Protein AF-A0A359LUY1-F1 (afdb_monomer)

pLDDT: mean 81.99, std 16.27, range [34.56, 96.5]

Mean predicted aligned error: 9.06 Å

Sequence (242 aa):
MPKTHIVQQGEHLSAIAAQEGFGDFHVLWDHPENAAVKALRDPHVLFPGDQIFIPDREDKQERRATDQTHVFQADVPPLFLRCKLIDVDGNKMSETACDIALESGKPAEAADPTDTEGIVEKRMGRVVKQGELIAHPEKPEPHDVKYDLRIGSLNPETKISGQQARLNNLGYFAGYSVKDLDQLLWAAEEFECDHIAKPAKRPAIVAAPPDGEEDPATNDTAGKTGVQEDKIVKKLLAVHGM

Foldseek 3Di:
DKDKDFDDALDAQLLVCVVLPHLDSCVQLVDPVNVVVNVPDDRQAAAGRDITIDDDDDDDDDDDDPPDDDDDDDDHDWDKDKDWDADPVRHGQAQWWKFKFQAPPDGTHTFGGAHPRNMTMDTDDSNGAWMKMWTQGDPPDRDIQIATDGGSLQHDQLALLNLQLVLVVVVQHQDLDSVSNVSVQNSVQVVCVVPPNNDPDGDDGNDDDPPPDDPPHSDDSPDDRRHDDPVNVVVCCVVVPD

Radius of gyration: 21.31 Å; Cα contacts (8 Å, |Δi|>4): 389; chains: 1; bounding box: 51×42×77 Å

Solvent-accessible surface area (backbone atoms only — not comparable to full-atom values): 14304 Å² total; per-residue (Å²): 118,62,46,74,45,67,38,48,85,45,38,24,42,53,30,55,24,48,76,76,69,37,61,51,37,58,70,44,53,71,29,78,86,20,46,69,53,53,76,76,43,51,68,64,29,41,48,64,68,42,68,43,53,41,74,62,85,80,84,86,84,79,92,74,70,84,99,61,92,80,88,87,80,84,86,57,77,85,45,69,49,76,48,75,39,61,48,98,85,71,44,57,42,41,70,26,43,30,30,44,15,64,42,88,89,52,76,60,39,82,46,65,46,14,37,90,73,4,40,32,70,45,82,47,66,60,80,51,45,40,30,40,38,36,38,48,45,63,82,93,49,82,56,75,46,64,38,73,41,64,40,32,26,52,38,39,72,86,35,56,34,16,44,29,52,52,35,38,74,73,69,31,64,13,58,93,47,75,81,36,56,66,36,33,50,51,24,49,46,50,51,34,44,77,74,75,47,75,69,93,60,85,74,86,70,69,75,78,68,61,97,88,57,84,74,71,53,55,51,70,95,80,62,74,69,59,78,60,57,76,65,55,54,53,48,51,42,70,73,69,68,119

Structure (mmCIF, N/CA/C/O backbone):
data_AF-A0A359LUY1-F1
#
_entry.id   AF-A0A359LUY1-F1
#
loop_
_atom_site.group_PDB
_atom_site.id
_atom_site.type_symbol
_atom_site.label_atom_id
_atom_site.label_alt_id
_atom_site.label_comp_id
_atom_site.label_asym_id
_atom_site.label_entity_id
_atom_site.label_seq_id
_atom_site.pdbx_PDB_ins_code
_atom_site.Cartn_x
_atom_site.Cartn_y
_atom_site.Cartn_z
_atom_site.occupancy
_atom_site.B_iso_or_equiv
_atom_site.auth_seq_id
_atom_site.auth_comp_id
_atom_site.auth_asym_id
_atom_site.auth_atom_id
_atom_site.pdbx_PDB_model_num
ATOM 1 N N . MET A 1 1 ? -23.723 -0.205 15.791 1.00 81.25 1 MET A N 1
ATOM 2 C CA . MET A 1 1 ? -24.358 -1.401 15.205 1.00 81.25 1 MET A CA 1
ATOM 3 C C . MET A 1 1 ? -23.386 -1.977 14.197 1.00 81.25 1 MET A C 1
ATOM 5 O O . MET A 1 1 ? -22.748 -1.165 13.517 1.00 81.25 1 MET A O 1
ATOM 9 N N . PRO A 1 2 ? -23.275 -3.314 14.081 1.00 91.44 2 PRO A N 1
ATOM 10 C CA . PRO A 1 2 ? -22.412 -3.915 13.084 1.00 91.44 2 PRO A CA 1
ATOM 11 C C . PRO A 1 2 ? -22.886 -3.498 11.694 1.00 91.44 2 PRO A C 1
ATOM 13 O O . PRO A 1 2 ? -24.090 -3.338 11.456 1.00 91.44 2 PRO A O 1
ATOM 16 N N . LYS A 1 3 ? -21.943 -3.292 10.783 1.00 95.00 3 LYS A N 1
ATOM 17 C CA . LYS A 1 3 ? -22.242 -2.889 9.409 1.00 95.00 3 LYS A CA 1
ATOM 18 C C . LYS A 1 3 ? -21.254 -3.514 8.439 1.00 95.00 3 LYS A C 1
ATOM 20 O O . LYS A 1 3 ? -20.130 -3.834 8.806 1.00 95.00 3 LYS A O 1
ATOM 25 N N . THR A 1 4 ? -21.659 -3.613 7.184 1.00 95.56 4 THR A N 1
ATOM 26 C CA . THR A 1 4 ? -20.770 -4.006 6.092 1.00 95.56 4 THR A CA 1
ATOM 27 C C . THR A 1 4 ? -20.315 -2.754 5.358 1.00 95.56 4 THR A C 1
ATOM 29 O O . THR A 1 4 ? -21.143 -1.987 4.864 1.00 95.56 4 THR A O 1
ATOM 32 N N . HIS A 1 5 ? -19.006 -2.534 5.302 1.00 95.50 5 HIS A N 1
ATOM 33 C CA . HIS A 1 5 ? -18.387 -1.487 4.498 1.00 95.50 5 HIS A CA 1
ATOM 34 C C . HIS A 1 5 ? -18.026 -2.030 3.126 1.00 95.50 5 HIS A C 1
ATOM 36 O O . HIS A 1 5 ? -17.407 -3.086 3.013 1.00 95.50 5 HIS A O 1
ATOM 42 N N . ILE A 1 6 ? -18.417 -1.295 2.090 1.00 95.44 6 ILE A N 1
ATOM 43 C CA . ILE A 1 6 ? -18.052 -1.603 0.711 1.00 95.44 6 ILE A CA 1
ATOM 44 C C . ILE A 1 6 ? -16.796 -0.807 0.387 1.00 95.44 6 ILE A C 1
ATOM 46 O O . ILE A 1 6 ? -16.851 0.424 0.336 1.00 95.44 6 ILE A O 1
ATOM 50 N N . VAL A 1 7 ? -15.688 -1.510 0.164 1.00 93.19 7 VAL A N 1
ATOM 51 C CA . VAL A 1 7 ? -14.390 -0.910 -0.152 1.00 93.19 7 VAL A CA 1
ATOM 52 C C . VAL A 1 7 ? -14.523 0.000 -1.368 1.00 93.19 7 VAL A C 1
ATOM 54 O O . VAL A 1 7 ? -15.100 -0.381 -2.390 1.00 93.19 7 VAL A O 1
ATOM 57 N N . GLN A 1 8 ? -13.981 1.206 -1.248 1.00 91.06 8 GLN A N 1
ATOM 58 C CA . GLN A 1 8 ? -13.860 2.178 -2.330 1.00 91.06 8 GLN A CA 1
ATOM 59 C C . GLN A 1 8 ? -12.413 2.242 -2.839 1.00 91.06 8 GLN A C 1
ATOM 61 O O . GLN A 1 8 ? -11.473 1.841 -2.152 1.00 91.06 8 GLN A O 1
ATOM 66 N N . GLN A 1 9 ? -12.214 2.785 -4.045 1.00 88.62 9 GLN A N 1
ATOM 67 C CA . GLN A 1 9 ? -10.869 2.976 -4.601 1.00 88.62 9 GLN A CA 1
ATOM 68 C C . GLN A 1 9 ? -9.999 3.832 -3.667 1.00 88.62 9 GLN A C 1
ATOM 70 O O . GLN A 1 9 ? -10.426 4.883 -3.178 1.00 88.62 9 GLN A O 1
ATOM 75 N N . GLY A 1 10 ? -8.756 3.398 -3.446 1.00 87.62 10 GLY A N 1
ATOM 76 C CA . GLY A 1 10 ? -7.814 4.096 -2.567 1.00 87.62 10 GLY A CA 1
ATOM 77 C C . GLY A 1 10 ? -7.979 3.770 -1.080 1.00 87.62 10 GLY A C 1
ATOM 78 O O . GLY A 1 10 ? -7.380 4.448 -0.240 1.00 87.62 10 GLY A O 1
ATOM 79 N N . GLU A 1 11 ? -8.807 2.786 -0.727 1.00 90.94 11 GLU A N 1
ATOM 80 C CA . GLU A 1 11 ? -8.960 2.316 0.646 1.00 90.94 11 GLU A CA 1
ATOM 81 C C . GLU A 1 11 ? -8.126 1.067 0.925 1.00 90.94 11 GLU A C 1
ATOM 83 O O . GLU A 1 11 ? -7.943 0.185 0.093 1.00 90.94 11 GLU A O 1
ATOM 88 N N . HIS A 1 12 ? -7.641 0.994 2.156 1.00 92.00 12 HIS A N 1
ATOM 89 C CA . HIS A 1 12 ? -6.932 -0.151 2.700 1.00 92.00 12 HIS A CA 1
ATOM 90 C C . HIS A 1 12 ? -7.427 -0.396 4.127 1.00 92.00 12 HIS A C 1
ATOM 92 O O . HIS A 1 12 ? -7.972 0.511 4.768 1.00 92.00 12 HIS A O 1
ATOM 98 N N . LEU A 1 13 ? -7.242 -1.606 4.654 1.00 93.69 13 LEU A N 1
ATOM 99 C CA . LEU A 1 13 ? -7.914 -2.017 5.887 1.00 93.69 13 LEU A CA 1
ATOM 100 C C . LEU A 1 13 ? -7.507 -1.183 7.107 1.00 93.69 13 LEU A C 1
ATOM 102 O O . LEU A 1 13 ? -8.350 -0.870 7.943 1.00 93.69 13 LEU A O 1
ATOM 106 N N . SER A 1 14 ? -6.243 -0.754 7.183 1.00 93.81 14 SER A N 1
ATOM 107 C CA . SER A 1 14 ? -5.760 0.134 8.250 1.00 93.81 14 SER A CA 1
ATOM 108 C C . SER A 1 14 ? -6.454 1.502 8.260 1.00 93.81 14 SER A C 1
ATOM 110 O O . SER A 1 14 ? -6.714 2.040 9.341 1.00 93.81 14 SER A O 1
ATOM 112 N N . ALA A 1 15 ? -6.798 2.052 7.089 1.00 92.81 15 ALA A N 1
ATOM 113 C CA . ALA A 1 15 ? -7.575 3.286 6.984 1.00 92.81 15 ALA A CA 1
ATOM 114 C C . ALA A 1 15 ? -9.031 3.075 7.404 1.00 92.81 15 ALA A C 1
ATOM 116 O O . ALA A 1 15 ? -9.551 3.871 8.186 1.00 92.81 15 ALA A O 1
ATOM 117 N N . ILE A 1 16 ? -9.662 1.995 6.928 1.00 94.00 16 ILE A N 1
ATOM 118 C CA . ILE A 1 16 ? -11.050 1.644 7.272 1.00 94.00 16 ILE A CA 1
ATOM 119 C C . ILE A 1 16 ? -11.166 1.449 8.787 1.00 94.00 16 ILE A C 1
ATOM 121 O O . ILE A 1 16 ? -11.982 2.096 9.437 1.00 94.00 16 ILE A O 1
ATOM 125 N N . ALA A 1 17 ? -10.275 0.652 9.381 1.00 93.38 17 ALA A N 1
ATOM 126 C CA . ALA A 1 17 ? -10.217 0.446 10.823 1.00 93.38 17 ALA A CA 1
ATOM 127 C C . ALA A 1 17 ? -10.098 1.774 11.585 1.00 93.38 17 ALA A C 1
ATOM 129 O O . ALA A 1 17 ? -10.858 2.015 12.519 1.00 93.38 17 ALA A O 1
ATOM 130 N N . ALA A 1 18 ? -9.203 2.670 11.157 1.00 91.94 18 ALA A N 1
ATOM 131 C CA . ALA A 1 18 ? -9.026 3.968 11.800 1.00 91.94 18 ALA A CA 1
ATOM 132 C C . ALA A 1 18 ? -10.277 4.862 11.713 1.00 91.94 18 ALA A C 1
ATOM 134 O O . ALA A 1 18 ? -10.624 5.508 12.701 1.00 91.94 18 ALA A O 1
ATOM 135 N N . GLN A 1 19 ? -10.959 4.889 10.564 1.00 91.88 19 GLN A N 1
ATOM 136 C CA . GLN A 1 19 ? -12.189 5.669 10.363 1.00 91.88 19 GLN A CA 1
ATOM 137 C C . GLN A 1 19 ? -13.350 5.148 11.215 1.00 91.88 19 GLN A C 1
ATOM 139 O O . GLN A 1 19 ? -14.123 5.933 11.760 1.00 91.88 19 GLN A O 1
ATOM 144 N N . GLU A 1 20 ? -13.418 3.833 11.398 1.00 91.81 20 GLU A N 1
ATOM 145 C CA . GLU A 1 20 ? -14.399 3.170 12.260 1.00 91.81 20 GLU A CA 1
ATOM 146 C C . GLU A 1 20 ? -13.998 3.204 13.747 1.00 91.81 20 GLU A C 1
ATOM 148 O O . GLU A 1 20 ? -14.756 2.804 14.632 1.00 91.81 20 GLU A O 1
ATOM 153 N N . GLY A 1 21 ? -12.815 3.746 14.050 1.00 89.56 21 GLY A N 1
ATOM 154 C CA . GLY A 1 21 ? -12.305 3.953 15.401 1.00 89.56 21 GLY A CA 1
ATOM 155 C C . GLY A 1 21 ? -11.703 2.709 16.055 1.00 89.56 21 GLY A C 1
ATOM 156 O O . GLY A 1 21 ? -11.616 2.644 17.282 1.00 89.56 21 GLY A O 1
ATOM 157 N N . PHE A 1 22 ? -11.263 1.746 15.248 1.00 90.62 22 PHE A N 1
ATOM 158 C CA . PHE A 1 22 ? -10.430 0.627 15.665 1.00 90.62 22 PHE A CA 1
ATOM 159 C C . PHE A 1 22 ? -8.947 1.016 15.622 1.00 90.62 22 PHE A C 1
ATOM 161 O O . PHE A 1 22 ? -8.397 1.443 14.603 1.00 90.62 22 PHE A O 1
ATOM 168 N N . GLY A 1 23 ? -8.282 0.846 16.766 1.00 88.00 23 GLY A N 1
ATOM 169 C CA . GLY A 1 23 ? -6.845 1.071 16.918 1.00 88.00 23 GLY A CA 1
ATOM 170 C C . GLY A 1 23 ? -5.988 -0.011 16.263 1.00 88.00 23 GLY A C 1
ATOM 171 O O . GLY A 1 23 ? -4.823 0.241 15.987 1.00 88.00 23 GLY A O 1
ATOM 172 N N . ASP A 1 24 ? -6.543 -1.167 15.922 1.00 91.06 24 ASP A N 1
ATOM 173 C CA . ASP A 1 24 ? -5.840 -2.255 15.243 1.00 91.06 24 ASP A CA 1
ATOM 174 C C . ASP A 1 24 ? -6.732 -2.824 14.138 1.00 91.06 24 ASP A C 1
ATOM 176 O O . ASP A 1 24 ? -7.905 -3.124 14.369 1.00 91.06 24 ASP A O 1
ATOM 180 N N . PHE A 1 25 ? -6.182 -2.945 12.931 1.00 92.81 25 PHE A N 1
ATOM 181 C CA . PHE A 1 25 ? -6.912 -3.489 11.793 1.00 92.81 25 PHE A CA 1
ATOM 182 C C . PHE A 1 25 ? -7.128 -5.001 11.918 1.00 92.81 25 PHE A C 1
ATOM 184 O O . PHE A 1 25 ? -8.066 -5.511 11.307 1.00 92.81 25 PHE A O 1
ATOM 191 N N . HIS A 1 26 ? -6.318 -5.712 12.716 1.00 92.56 26 HIS A N 1
ATOM 192 C CA . HIS A 1 26 ? -6.476 -7.153 12.941 1.00 92.56 26 HIS A CA 1
ATOM 193 C C . HIS A 1 26 ? -7.846 -7.491 13.526 1.00 92.56 26 HIS A C 1
ATOM 195 O O . HIS A 1 26 ? -8.412 -8.523 13.187 1.00 92.56 26 HIS A O 1
ATOM 201 N N . VAL A 1 27 ? -8.444 -6.582 14.307 1.00 92.56 27 VAL A N 1
ATOM 202 C CA . VAL A 1 27 ? -9.814 -6.744 14.823 1.00 92.56 27 VAL A CA 1
ATOM 203 C C . VAL A 1 27 ? -10.825 -6.931 13.689 1.00 92.56 27 VAL A C 1
ATOM 205 O O . VAL A 1 27 ? -11.750 -7.729 13.815 1.00 92.56 27 VAL A O 1
ATOM 208 N N . LEU A 1 28 ? -10.636 -6.223 12.571 1.00 94.31 28 LEU A N 1
ATOM 209 C CA . LEU A 1 28 ? -11.454 -6.399 11.375 1.00 94.31 28 LEU A CA 1
ATOM 210 C C . LEU A 1 28 ? -10.963 -7.593 10.551 1.00 94.31 28 LEU A C 1
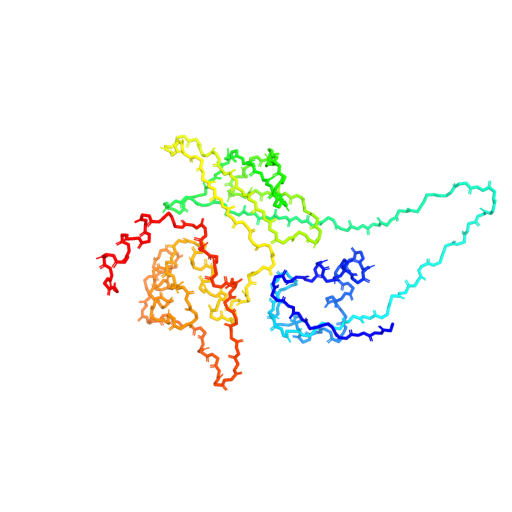ATOM 212 O O . LEU A 1 28 ? -11.766 -8.424 10.140 1.00 94.31 28 LEU A O 1
ATOM 216 N N . TRP A 1 29 ? -9.654 -7.700 10.317 1.00 95.06 29 TRP A N 1
ATOM 217 C CA . TRP A 1 29 ? -9.077 -8.711 9.427 1.00 95.06 29 TRP A CA 1
ATOM 218 C C . TRP A 1 29 ? -9.303 -10.146 9.899 1.00 95.06 29 TRP A C 1
ATOM 220 O O . TRP A 1 29 ? -9.628 -11.025 9.104 1.00 95.06 29 TRP A O 1
ATOM 230 N N . ASP A 1 30 ? -9.146 -10.379 11.198 1.00 95.00 30 ASP A N 1
ATOM 231 C CA . ASP A 1 30 ? -9.249 -11.697 11.817 1.00 95.00 30 ASP A CA 1
ATOM 232 C C . ASP A 1 30 ? -10.687 -12.042 12.221 1.00 95.00 30 ASP A C 1
ATOM 234 O O . ASP A 1 30 ? -10.940 -13.133 12.738 1.00 95.00 30 ASP A O 1
ATOM 238 N N . HIS A 1 31 ? -11.644 -11.144 11.961 1.00 94.50 31 HIS A N 1
ATOM 239 C CA . HIS A 1 31 ? -13.049 -11.398 12.232 1.00 94.50 31 HIS A CA 1
ATOM 240 C C . HIS A 1 31 ? -13.564 -12.558 11.358 1.00 94.50 31 HIS A C 1
ATOM 242 O O . HIS A 1 31 ? -13.320 -12.566 10.147 1.00 94.50 31 HIS A O 1
ATOM 248 N N . PRO A 1 32 ? -14.326 -13.520 11.915 1.00 95.12 32 PRO A N 1
ATOM 249 C CA . PRO A 1 32 ? -14.788 -14.696 11.174 1.00 95.12 32 PRO A CA 1
ATOM 250 C C . PRO A 1 32 ? -15.620 -14.353 9.930 1.00 95.12 32 PRO A C 1
ATOM 252 O O . PRO A 1 32 ? -15.521 -15.048 8.922 1.00 95.12 32 PRO A O 1
ATOM 255 N N . GLU A 1 33 ? -16.387 -13.258 9.956 1.00 94.81 33 GLU A N 1
ATOM 256 C CA . GLU A 1 33 ? -17.160 -12.797 8.787 1.00 94.81 33 GLU A CA 1
ATOM 257 C C . GLU A 1 33 ? -16.286 -12.268 7.635 1.00 94.81 33 GLU A C 1
ATOM 259 O O . GLU A 1 33 ? -16.719 -12.280 6.487 1.00 94.81 33 GLU A O 1
ATOM 264 N N . ASN A 1 34 ? -15.034 -11.886 7.908 1.00 95.38 34 ASN A N 1
ATOM 265 C CA . ASN A 1 34 ? -14.083 -11.404 6.901 1.00 95.38 34 ASN A CA 1
ATOM 266 C C . ASN A 1 34 ? -13.149 -12.505 6.373 1.00 95.38 34 ASN A C 1
ATOM 268 O O . ASN A 1 34 ? -12.290 -12.231 5.533 1.00 95.38 34 ASN A O 1
ATOM 272 N N . ALA A 1 35 ? -13.334 -13.762 6.799 1.00 94.00 35 ALA A N 1
ATOM 273 C CA . ALA A 1 35 ? -12.481 -14.884 6.406 1.00 94.00 35 ALA A CA 1
ATOM 274 C C . ALA A 1 35 ? -12.405 -15.086 4.881 1.00 94.00 35 ALA A C 1
ATOM 276 O O . ALA A 1 35 ? -11.350 -15.445 4.360 1.00 94.00 35 ALA A O 1
ATOM 277 N N . ALA A 1 36 ? -13.501 -14.822 4.160 1.00 92.94 36 ALA A N 1
ATOM 278 C CA . ALA A 1 36 ? -13.545 -14.940 2.704 1.00 92.94 36 ALA A CA 1
ATOM 279 C C . ALA A 1 36 ? -12.648 -13.904 2.006 1.00 92.94 36 ALA A C 1
ATOM 281 O O . ALA A 1 36 ? -11.858 -14.267 1.139 1.00 92.94 36 ALA A O 1
ATOM 282 N N . VAL A 1 37 ? -12.724 -12.630 2.411 1.00 92.25 37 VAL A N 1
ATOM 283 C CA . VAL A 1 37 ? -11.864 -11.569 1.858 1.00 92.25 37 VAL A CA 1
ATOM 284 C C . VAL A 1 37 ? -10.412 -11.798 2.267 1.00 92.25 37 VAL A C 1
ATOM 286 O O . VAL A 1 37 ? -9.517 -11.694 1.432 1.00 92.25 37 VAL A O 1
ATOM 289 N N . LYS A 1 38 ? -10.177 -12.220 3.513 1.00 92.31 38 LYS A N 1
ATOM 290 C CA . LYS A 1 38 ? -8.843 -12.556 4.022 1.00 92.31 38 LYS A CA 1
ATOM 291 C C . LYS A 1 38 ? -8.149 -13.678 3.253 1.00 92.31 38 LYS A C 1
ATOM 293 O O . LYS A 1 38 ? -6.931 -13.660 3.120 1.00 92.31 38 LYS A O 1
ATOM 298 N N . ALA A 1 39 ? -8.901 -14.645 2.735 1.00 91.75 39 ALA A N 1
ATOM 299 C CA . ALA A 1 39 ? -8.338 -15.715 1.914 1.00 91.75 39 ALA A CA 1
ATOM 300 C C . ALA A 1 39 ? -7.920 -15.251 0.505 1.00 91.75 39 ALA A C 1
ATOM 302 O O . ALA A 1 39 ? -7.151 -15.945 -0.155 1.00 91.75 39 ALA A O 1
ATOM 303 N N . LEU A 1 40 ? -8.444 -14.114 0.035 1.00 89.50 40 LEU A N 1
ATOM 304 C CA . LEU A 1 40 ? -8.282 -13.636 -1.342 1.00 89.50 40 LEU A CA 1
ATOM 305 C C . LEU A 1 40 ? -7.414 -12.382 -1.465 1.00 89.50 40 LEU A C 1
ATOM 307 O O . LEU A 1 40 ? -6.939 -12.086 -2.563 1.00 89.50 40 LEU A O 1
ATOM 311 N N . ARG A 1 41 ? -7.269 -11.610 -0.386 1.00 91.25 41 ARG A N 1
ATOM 312 C CA . ARG A 1 41 ? -6.672 -10.272 -0.397 1.00 91.25 41 ARG A CA 1
ATOM 313 C C . ARG A 1 41 ? -5.538 -10.148 0.607 1.00 91.25 41 ARG A C 1
ATOM 315 O O . ARG A 1 41 ? -5.467 -10.878 1.591 1.00 91.25 41 ARG A O 1
ATOM 322 N N . ASP A 1 42 ? -4.704 -9.148 0.372 1.00 91.06 42 ASP A N 1
ATOM 323 C CA . ASP A 1 42 ? -3.800 -8.599 1.376 1.00 91.06 42 ASP A CA 1
ATOM 324 C C . ASP A 1 42 ? -4.532 -7.466 2.129 1.00 91.06 42 ASP A C 1
ATOM 326 O O . ASP A 1 42 ? -5.269 -6.701 1.496 1.00 91.06 42 ASP A O 1
ATOM 330 N N . PRO A 1 43 ? -4.360 -7.307 3.456 1.00 91.19 43 PRO A N 1
ATOM 331 C CA . PRO A 1 43 ? -5.023 -6.246 4.223 1.00 91.19 43 PRO A CA 1
ATOM 332 C C . PRO A 1 43 ? -4.747 -4.825 3.700 1.00 91.19 43 PRO A C 1
ATOM 334 O O . PRO A 1 43 ? -5.554 -3.916 3.920 1.00 91.19 43 PRO A O 1
ATOM 337 N N . HIS A 1 44 ? -3.625 -4.596 3.016 1.00 91.50 44 HIS A N 1
ATOM 338 C CA . HIS A 1 44 ? -3.272 -3.292 2.454 1.00 91.50 44 HIS A CA 1
ATOM 339 C C . HIS A 1 44 ? -3.540 -3.159 0.947 1.00 91.50 44 HIS A C 1
ATOM 341 O O . HIS A 1 44 ? -3.338 -2.075 0.396 1.00 91.50 44 HIS A O 1
ATOM 347 N N . VAL A 1 45 ? -4.034 -4.219 0.298 1.00 92.00 45 VAL A N 1
ATOM 348 C CA . VAL A 1 45 ? -4.358 -4.261 -1.136 1.00 92.00 45 VAL A CA 1
ATOM 349 C C . VAL A 1 45 ? -5.765 -4.840 -1.305 1.00 92.00 45 VAL A C 1
ATOM 351 O O . VAL A 1 45 ? -5.952 -6.037 -1.539 1.00 92.00 45 VAL A O 1
ATOM 354 N N . LEU A 1 46 ? -6.768 -3.974 -1.155 1.00 92.06 46 LEU A N 1
ATOM 355 C CA . LEU A 1 46 ? -8.183 -4.315 -1.313 1.00 92.06 46 LEU A CA 1
ATOM 356 C C . LEU A 1 46 ? -8.679 -3.923 -2.711 1.00 92.06 46 LEU A C 1
ATOM 358 O O . LEU A 1 46 ? -8.090 -3.065 -3.368 1.00 92.06 46 LEU A O 1
ATOM 362 N N . PHE A 1 47 ? -9.763 -4.546 -3.173 1.00 92.25 47 PHE A N 1
ATOM 363 C CA . PHE A 1 47 ? -10.404 -4.186 -4.436 1.00 92.25 47 PHE A CA 1
ATOM 364 C C . PHE A 1 47 ? -11.720 -3.436 -4.189 1.00 92.25 47 PHE A C 1
ATOM 366 O O . PHE A 1 47 ? -12.470 -3.825 -3.287 1.00 92.25 47 PHE A O 1
ATOM 373 N N . PRO A 1 48 ? -12.051 -2.394 -4.976 1.00 91.69 48 PRO A N 1
ATOM 374 C CA . PRO A 1 48 ? -13.351 -1.744 -4.876 1.00 91.69 48 PRO A CA 1
ATOM 375 C C . PRO A 1 48 ? -14.495 -2.748 -5.025 1.00 91.69 48 PRO A C 1
ATOM 377 O O . PRO A 1 48 ? -14.484 -3.595 -5.916 1.00 91.69 48 PRO A O 1
ATOM 380 N N . GLY A 1 49 ? -15.487 -2.654 -4.144 1.00 91.19 49 GLY A N 1
ATOM 381 C CA . GLY A 1 49 ? -16.595 -3.606 -4.079 1.00 91.19 49 GLY A CA 1
ATOM 382 C C . GLY A 1 49 ? -16.371 -4.791 -3.134 1.00 91.19 49 GLY A C 1
ATOM 383 O O . GLY A 1 49 ? -17.345 -5.475 -2.810 1.00 91.19 49 GLY A O 1
ATOM 384 N N . ASP A 1 50 ? -15.148 -5.011 -2.633 1.00 92.88 50 ASP A N 1
ATOM 385 C CA . ASP A 1 50 ? -14.920 -5.963 -1.543 1.00 92.88 50 ASP A CA 1
ATOM 386 C C . ASP A 1 50 ? -15.743 -5.539 -0.306 1.00 92.88 50 ASP A C 1
ATOM 388 O O . ASP A 1 50 ? -15.916 -4.352 -0.015 1.00 92.88 50 ASP A O 1
ATOM 392 N N . GLN A 1 51 ? -16.276 -6.519 0.424 1.00 94.88 51 GLN A N 1
ATOM 393 C CA . GLN A 1 51 ? -17.141 -6.285 1.581 1.00 94.88 51 GLN A CA 1
ATOM 394 C C . GLN A 1 51 ? -16.385 -6.587 2.869 1.00 94.88 51 GLN A C 1
ATOM 396 O O . GLN A 1 51 ? -15.976 -7.723 3.092 1.00 94.88 51 GLN A O 1
ATOM 401 N N . ILE A 1 52 ? -16.232 -5.582 3.727 1.00 96.25 52 ILE A N 1
ATOM 402 C CA . ILE A 1 52 ? -15.604 -5.724 5.039 1.00 96.25 52 ILE A CA 1
ATOM 403 C C . ILE A 1 52 ? -16.676 -5.581 6.111 1.00 96.25 52 ILE A C 1
ATOM 405 O O . ILE A 1 52 ? -17.297 -4.529 6.262 1.00 96.25 52 ILE A O 1
ATOM 409 N N . PHE A 1 53 ? -16.887 -6.639 6.879 1.00 96.50 53 PHE A N 1
ATOM 410 C CA . PHE A 1 53 ? -17.701 -6.601 8.079 1.00 96.50 53 PHE A CA 1
ATOM 411 C C . PHE A 1 53 ? -16.997 -5.801 9.179 1.00 96.50 53 PHE A C 1
ATOM 413 O O . PHE A 1 53 ? -15.838 -6.060 9.514 1.00 96.50 53 PHE A O 1
ATOM 420 N N . ILE A 1 54 ? -17.721 -4.846 9.753 1.00 95.94 54 ILE A N 1
ATOM 421 C CA . ILE A 1 54 ? -17.295 -4.010 10.869 1.00 95.94 54 ILE A CA 1
ATOM 422 C C . ILE A 1 54 ? -18.159 -4.384 12.078 1.00 95.94 54 ILE A C 1
ATOM 424 O O . ILE A 1 54 ? -19.364 -4.102 12.063 1.00 95.94 54 ILE A O 1
ATOM 428 N N . PRO A 1 55 ? -17.578 -5.017 13.114 1.00 94.31 55 PRO A N 1
ATOM 429 C CA . PRO A 1 55 ? -18.298 -5.375 14.325 1.00 94.31 55 PRO A CA 1
ATOM 430 C C . PRO A 1 55 ? -18.659 -4.134 15.146 1.00 94.31 55 PRO A C 1
ATOM 432 O O . PRO A 1 55 ? -18.135 -3.036 14.942 1.00 94.31 55 PRO A O 1
ATOM 435 N N . ASP A 1 56 ? -19.538 -4.328 16.126 1.00 91.75 56 ASP A N 1
ATOM 436 C CA . ASP A 1 56 ? -19.758 -3.312 17.145 1.00 91.75 56 ASP A CA 1
ATOM 437 C C . ASP A 1 56 ? -18.502 -3.085 17.979 1.00 91.75 56 ASP A C 1
ATOM 439 O O . ASP A 1 56 ? -17.789 -4.016 18.352 1.00 91.75 56 ASP A O 1
ATOM 443 N N . ARG A 1 57 ? -18.241 -1.816 18.289 1.00 88.81 57 ARG A N 1
ATOM 444 C CA . ARG A 1 57 ? -17.158 -1.453 19.193 1.00 88.81 57 ARG A CA 1
ATOM 445 C C . ARG A 1 57 ? -17.532 -1.822 20.616 1.00 88.81 57 ARG A C 1
ATOM 447 O O . ARG A 1 57 ? -18.579 -1.418 21.116 1.00 88.81 57 ARG A O 1
ATOM 454 N N . GLU A 1 58 ? -16.627 -2.524 21.277 1.00 84.38 58 GLU A N 1
ATOM 455 C CA . GLU A 1 58 ? -16.745 -2.808 22.698 1.00 84.38 58 GLU A CA 1
ATOM 456 C C . GLU A 1 58 ? -16.105 -1.679 23.507 1.00 84.38 58 GLU A C 1
ATOM 458 O O . GLU A 1 58 ? -14.915 -1.376 23.371 1.00 84.38 58 GLU A O 1
ATOM 463 N N . ASP A 1 59 ? -16.900 -1.041 24.364 1.00 83.69 59 ASP A N 1
ATOM 464 C CA . ASP A 1 59 ? -16.397 -0.010 25.262 1.00 83.69 59 ASP A CA 1
ATOM 465 C C . ASP A 1 59 ? -15.569 -0.639 26.382 1.00 83.69 59 ASP A C 1
ATOM 467 O O . ASP A 1 59 ? -16.063 -1.407 27.214 1.00 83.69 59 ASP A O 1
ATOM 471 N N . LYS A 1 60 ? -14.295 -0.251 26.458 1.00 84.62 60 LYS A N 1
ATOM 472 C CA . LYS A 1 60 ? -13.441 -0.612 27.586 1.00 84.62 60 LYS A CA 1
ATOM 473 C C . LYS A 1 60 ? -13.740 0.301 28.773 1.00 84.62 60 LYS A C 1
ATOM 475 O O . LYS A 1 60 ? -13.470 1.499 28.732 1.00 84.62 60 LYS A O 1
ATOM 480 N N . GLN A 1 61 ? -14.248 -0.279 29.858 1.00 87.81 61 GLN A N 1
ATOM 481 C CA . GLN A 1 61 ? -14.485 0.440 31.108 1.00 87.81 61 GLN A CA 1
ATOM 482 C C . GLN A 1 61 ? -13.348 0.207 32.103 1.00 87.81 61 GLN A C 1
ATOM 484 O O . GLN A 1 61 ? -12.983 -0.927 32.401 1.00 87.81 61 GLN A O 1
ATOM 489 N N . GLU A 1 62 ? -12.823 1.290 32.670 1.00 88.12 62 GLU A N 1
ATOM 490 C CA . GLU A 1 62 ? -11.761 1.262 33.676 1.00 88.12 62 GLU A CA 1
ATOM 491 C C . GLU A 1 62 ? -12.221 2.024 34.918 1.00 88.12 62 GLU A C 1
ATOM 493 O O . GLU A 1 62 ? -12.463 3.230 34.878 1.00 88.12 62 GLU A O 1
ATOM 498 N N . ARG A 1 63 ? -12.339 1.324 36.051 1.00 90.31 63 ARG A N 1
ATOM 499 C CA . ARG A 1 63 ? -12.687 1.968 37.324 1.00 90.31 63 ARG A CA 1
ATOM 500 C C . ARG A 1 63 ? -11.466 2.684 37.884 1.00 90.31 63 ARG A C 1
ATOM 502 O O . ARG A 1 63 ? -10.405 2.078 38.043 1.00 90.31 63 ARG A O 1
ATOM 509 N N . ARG A 1 64 ? -11.617 3.964 38.210 1.00 90.38 64 ARG A N 1
ATOM 510 C CA . ARG A 1 64 ? -10.569 4.794 38.808 1.00 90.38 64 ARG A CA 1
ATOM 511 C C . ARG A 1 64 ? -11.131 5.606 39.969 1.00 90.38 64 ARG A C 1
ATOM 513 O O . ARG A 1 64 ? -12.330 5.861 40.024 1.00 90.38 64 ARG A O 1
ATOM 520 N N . ALA A 1 65 ? -10.264 5.954 40.917 1.00 90.06 65 ALA A N 1
ATOM 521 C CA . ALA A 1 65 ? -10.655 6.748 42.074 1.00 90.06 65 ALA A CA 1
ATOM 522 C C . ALA A 1 65 ? -11.061 8.164 41.645 1.00 90.06 65 ALA A C 1
ATOM 524 O O . ALA A 1 65 ? -10.379 8.784 40.822 1.00 90.06 65 ALA A O 1
ATOM 525 N N . THR A 1 66 ? -12.150 8.660 42.232 1.00 83.00 66 THR A N 1
ATOM 526 C CA . THR A 1 66 ? -12.512 10.080 42.194 1.00 83.00 66 THR A CA 1
ATOM 527 C C . THR A 1 66 ? -11.432 10.892 42.927 1.00 83.00 66 THR A C 1
ATOM 529 O O . THR A 1 66 ? -10.738 10.351 43.786 1.00 83.00 66 THR A O 1
ATOM 532 N N . ASP A 1 67 ? -11.239 12.158 42.549 1.00 91.94 67 ASP A N 1
ATOM 533 C CA . ASP A 1 67 ? -10.223 13.081 43.105 1.00 91.94 67 ASP A CA 1
ATOM 534 C C . ASP A 1 67 ? -8.752 12.822 42.709 1.00 91.94 67 ASP A C 1
ATOM 536 O O . ASP A 1 67 ? -7.838 13.418 43.278 1.00 91.94 67 ASP A O 1
ATOM 540 N N . GLN A 1 68 ? -8.499 11.979 41.700 1.00 90.38 68 GLN A N 1
ATOM 541 C CA . GLN A 1 68 ? -7.161 11.761 41.129 1.00 90.38 68 GLN A CA 1
ATOM 542 C C . GLN A 1 68 ? -7.132 12.010 39.615 1.00 90.38 68 GLN A C 1
ATOM 544 O O . GLN A 1 68 ? -8.107 11.747 38.910 1.00 90.38 68 GLN A O 1
ATOM 549 N N . THR A 1 69 ? -5.990 12.482 39.108 1.00 90.19 69 THR A N 1
ATOM 550 C CA . THR A 1 69 ? -5.727 12.597 37.667 1.00 90.19 69 THR A CA 1
ATOM 551 C C . THR A 1 69 ? -5.243 11.257 37.125 1.00 90.19 69 THR A C 1
ATOM 553 O O . THR A 1 69 ? -4.258 10.710 37.617 1.00 90.19 69 THR A O 1
ATOM 556 N N . HIS A 1 70 ? -5.901 10.756 36.080 1.00 90.81 70 HIS A N 1
ATOM 557 C CA . HIS A 1 70 ? -5.552 9.495 35.420 1.00 90.81 70 HIS A CA 1
ATOM 558 C C . HIS A 1 70 ? -5.168 9.753 33.965 1.00 90.81 70 HIS A C 1
ATOM 560 O O . HIS A 1 70 ? -5.823 10.539 33.282 1.00 90.81 70 HIS A O 1
ATOM 566 N N . VAL A 1 71 ? -4.125 9.075 33.483 1.00 90.50 71 VAL A N 1
ATOM 567 C CA . VAL A 1 71 ? -3.724 9.096 32.070 1.00 90.50 71 VAL A CA 1
ATOM 568 C C . VAL A 1 71 ? -4.215 7.814 31.413 1.00 90.50 71 VAL A C 1
ATOM 570 O O . VAL A 1 71 ? -3.881 6.715 31.855 1.00 90.50 71 VAL A O 1
ATOM 573 N N . PHE A 1 72 ? -5.007 7.958 30.354 1.00 88.19 72 PHE A N 1
ATOM 574 C CA . PHE A 1 72 ? -5.428 6.852 29.504 1.00 88.19 72 PHE A CA 1
ATOM 575 C C . PHE A 1 72 ? -4.631 6.914 28.208 1.00 88.19 72 PHE A C 1
ATOM 577 O O . PHE A 1 72 ? -4.639 7.932 27.519 1.00 88.19 72 PHE A O 1
ATOM 584 N N . GLN A 1 73 ? -3.943 5.824 27.887 1.00 86.62 73 GLN A N 1
ATOM 585 C CA . GLN A 1 73 ? -3.173 5.688 26.660 1.00 86.62 73 GLN A CA 1
ATOM 586 C C . GLN A 1 73 ? -3.741 4.523 25.856 1.00 86.62 73 GLN A C 1
ATOM 588 O O . GLN A 1 73 ? -3.890 3.417 26.376 1.00 86.62 73 GLN A O 1
ATOM 593 N N . ALA A 1 74 ? -4.070 4.788 24.596 1.00 84.00 74 ALA A N 1
ATOM 594 C CA . ALA A 1 74 ? -4.366 3.743 23.632 1.00 84.00 74 ALA A CA 1
ATOM 595 C C . ALA A 1 74 ? -3.053 3.299 22.986 1.00 84.00 74 ALA A C 1
ATOM 597 O O . ALA A 1 74 ? -2.285 4.143 22.516 1.00 84.00 74 ALA A O 1
ATOM 598 N N . ASP A 1 75 ? -2.805 1.992 22.970 1.00 84.12 75 ASP A N 1
ATOM 599 C CA . ASP A 1 75 ? -1.721 1.424 22.179 1.00 84.12 75 ASP A CA 1
ATOM 600 C C . ASP A 1 75 ? -2.219 1.235 20.746 1.00 84.12 75 ASP A C 1
ATOM 602 O O . ASP A 1 75 ? -3.200 0.533 20.496 1.00 84.12 75 ASP A O 1
ATOM 606 N N . VAL A 1 76 ? -1.606 1.963 19.821 1.00 87.44 76 VAL A N 1
ATOM 607 C CA . VAL A 1 76 ? -2.039 2.054 18.429 1.00 87.44 76 VAL A CA 1
ATOM 608 C C . VAL A 1 76 ? -0.823 1.726 17.573 1.00 87.44 76 VAL A C 1
ATO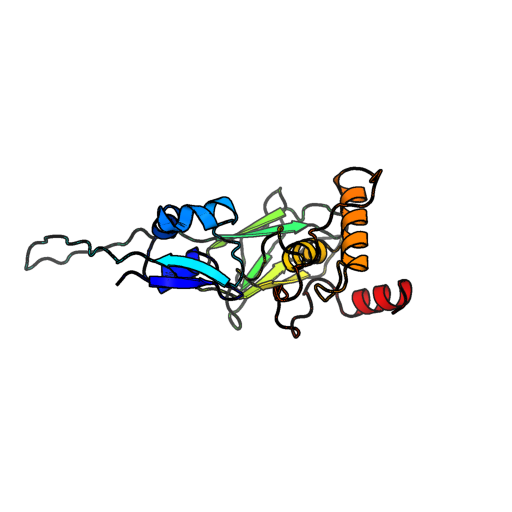M 610 O O . VAL A 1 76 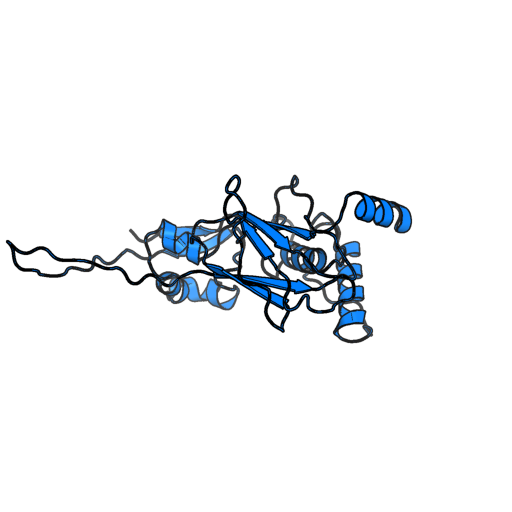? 0.076 2.569 17.471 1.00 87.44 76 VAL A O 1
ATOM 613 N N . PRO A 1 77 ? -0.782 0.535 16.940 1.00 88.38 77 PRO A N 1
ATOM 614 C CA . PRO A 1 77 ? 0.338 0.137 16.102 1.00 88.38 77 PRO A CA 1
ATOM 615 C C . PRO A 1 77 ? 0.659 1.207 15.047 1.00 88.38 77 PRO A C 1
ATOM 617 O O . PRO A 1 77 ? -0.252 1.691 14.359 1.00 88.38 77 PRO A O 1
ATOM 620 N N . PRO A 1 78 ? 1.923 1.639 14.916 1.00 89.62 78 PRO A N 1
ATOM 621 C CA . PRO A 1 78 ? 2.306 2.560 13.856 1.00 89.62 78 PRO A CA 1
ATOM 622 C C . PRO A 1 78 ? 2.116 1.905 12.480 1.00 89.62 78 PRO A C 1
ATOM 624 O O . PRO A 1 78 ? 2.335 0.708 12.320 1.00 89.62 78 PRO A O 1
ATOM 627 N N . LEU A 1 79 ? 1.723 2.705 11.488 1.00 91.62 79 LEU A N 1
ATOM 628 C CA . LEU A 1 79 ? 1.686 2.297 10.085 1.00 91.62 79 LEU A CA 1
ATOM 629 C C . LEU A 1 79 ? 2.898 2.898 9.369 1.00 91.62 79 LEU A C 1
ATOM 631 O O . LEU A 1 79 ? 3.247 4.056 9.614 1.00 91.62 79 LEU A O 1
ATOM 635 N N . PHE A 1 80 ? 3.523 2.123 8.489 1.00 92.25 80 PHE A N 1
ATOM 636 C CA . PHE A 1 80 ? 4.712 2.532 7.749 1.00 92.25 80 PHE A CA 1
ATOM 637 C C . PHE A 1 80 ? 4.478 2.421 6.246 1.00 92.25 80 PHE A C 1
ATOM 639 O O . PHE A 1 80 ? 3.943 1.423 5.764 1.00 92.25 80 PHE A O 1
ATOM 646 N N . LEU A 1 81 ? 4.924 3.441 5.518 1.00 92.00 81 LEU A N 1
ATOM 647 C CA . LEU A 1 81 ? 5.160 3.379 4.086 1.00 92.00 81 LEU A CA 1
ATOM 648 C C . LEU A 1 81 ? 6.546 2.767 3.870 1.00 92.00 81 LEU A C 1
ATOM 650 O O . LEU A 1 81 ? 7.518 3.265 4.437 1.00 92.00 81 LEU A O 1
ATOM 654 N N . ARG A 1 82 ? 6.631 1.722 3.044 1.00 93.19 82 ARG A N 1
ATOM 655 C CA . ARG A 1 82 ? 7.895 1.092 2.641 1.00 93.19 82 ARG A CA 1
ATOM 656 C C . ARG A 1 82 ? 8.006 1.134 1.125 1.00 93.19 82 ARG A C 1
ATOM 658 O O . ARG A 1 82 ? 7.165 0.548 0.443 1.00 93.19 82 ARG A O 1
ATOM 665 N N . CYS A 1 83 ? 9.033 1.796 0.611 1.00 92.25 83 CYS A N 1
ATOM 666 C CA . CYS A 1 83 ? 9.289 1.897 -0.823 1.00 92.25 83 CYS A CA 1
ATOM 667 C C . CYS A 1 83 ? 10.655 1.295 -1.129 1.00 92.25 83 CYS A C 1
ATOM 669 O O . CYS A 1 83 ? 11.637 1.663 -0.492 1.00 92.25 83 CYS A O 1
ATOM 671 N N . LYS A 1 84 ? 10.719 0.385 -2.105 1.00 92.44 84 LYS A N 1
ATOM 672 C CA . LYS A 1 84 ? 11.982 -0.132 -2.635 1.00 92.44 84 LYS A CA 1
ATOM 673 C C . LYS A 1 84 ? 12.317 0.606 -3.924 1.00 92.44 84 LYS A C 1
ATOM 675 O O . LYS A 1 84 ? 11.505 0.601 -4.845 1.00 92.44 84 LYS A O 1
ATOM 680 N N . LEU A 1 85 ? 13.494 1.212 -3.968 1.00 89.56 85 LEU A N 1
ATOM 681 C CA . LEU A 1 85 ? 13.984 2.005 -5.084 1.00 89.56 85 LEU A CA 1
ATOM 682 C C . LEU A 1 85 ? 15.027 1.217 -5.869 1.00 89.56 85 LEU A C 1
ATOM 684 O O . LEU A 1 85 ? 15.966 0.641 -5.310 1.00 89.56 85 LEU A O 1
ATOM 688 N N . ILE A 1 86 ? 14.811 1.172 -7.176 1.00 86.56 86 ILE A N 1
ATOM 689 C CA . ILE A 1 86 ? 15.625 0.449 -8.144 1.00 86.56 86 ILE A CA 1
ATOM 690 C C . ILE A 1 86 ? 15.886 1.420 -9.298 1.00 86.56 86 ILE A C 1
ATOM 692 O O . ILE A 1 86 ? 14.978 2.156 -9.686 1.00 86.56 86 ILE A O 1
ATOM 696 N N . ASP A 1 87 ? 17.121 1.455 -9.789 1.00 82.50 87 ASP A N 1
ATOM 697 C CA . ASP A 1 87 ? 17.510 2.266 -10.939 1.00 82.50 87 ASP A CA 1
ATOM 698 C C . ASP A 1 87 ? 17.033 1.648 -12.267 1.00 82.50 87 ASP A C 1
ATOM 700 O O . ASP A 1 87 ? 16.456 0.558 -12.316 1.00 82.50 87 ASP A O 1
ATOM 704 N N . VAL A 1 88 ? 17.277 2.359 -13.368 1.00 75.75 88 VAL A N 1
ATOM 705 C CA . VAL A 1 88 ? 16.883 1.924 -14.718 1.00 75.75 88 VAL A CA 1
ATOM 706 C C . VAL A 1 88 ? 17.605 0.661 -15.198 1.00 75.75 88 VAL A C 1
ATOM 708 O O . VAL A 1 88 ? 17.120 0.000 -16.113 1.00 75.75 88 VAL A O 1
ATOM 711 N N . ASP A 1 89 ? 18.739 0.324 -14.586 1.00 75.62 89 ASP A N 1
ATOM 712 C CA . ASP A 1 89 ? 19.533 -0.866 -14.888 1.00 75.62 89 ASP A CA 1
ATOM 713 C C . ASP A 1 89 ? 19.133 -2.062 -13.995 1.00 75.62 89 ASP A C 1
ATOM 715 O O . ASP A 1 89 ? 19.717 -3.145 -14.095 1.00 75.62 89 ASP A O 1
ATOM 719 N N . GLY A 1 90 ? 18.137 -1.894 -13.116 1.00 76.94 90 GLY A N 1
ATOM 720 C CA . GLY A 1 90 ? 17.663 -2.930 -12.201 1.00 76.94 90 GLY A CA 1
ATOM 721 C C . GLY A 1 90 ? 18.480 -3.058 -10.908 1.00 76.94 90 GLY A C 1
ATOM 722 O O . GLY A 1 90 ? 18.251 -3.994 -10.130 1.00 76.94 90 GLY A O 1
ATOM 723 N N . ASN A 1 91 ? 19.415 -2.144 -10.637 1.00 84.12 91 ASN A N 1
ATOM 724 C CA . ASN A 1 91 ? 20.200 -2.141 -9.406 1.00 84.12 91 ASN A CA 1
ATOM 725 C C . ASN A 1 91 ? 19.473 -1.405 -8.281 1.00 84.12 91 ASN A C 1
ATOM 727 O O . ASN A 1 91 ? 18.726 -0.454 -8.479 1.00 84.12 91 ASN A O 1
ATOM 731 N N . LYS A 1 92 ? 19.722 -1.843 -7.050 1.00 89.56 92 LYS A N 1
ATOM 732 C CA . LYS A 1 92 ? 19.154 -1.223 -5.851 1.00 89.56 92 LYS A CA 1
ATOM 733 C C . LYS A 1 92 ? 19.773 0.160 -5.661 1.00 89.56 92 LYS A C 1
ATOM 735 O O . LYS A 1 92 ? 20.997 0.278 -5.628 1.00 89.56 92 LYS A O 1
ATOM 740 N N . MET A 1 93 ? 18.945 1.176 -5.444 1.00 87.75 93 MET A N 1
ATOM 741 C CA . MET A 1 93 ? 19.419 2.507 -5.063 1.00 87.75 93 MET A CA 1
ATOM 742 C C . MET A 1 93 ? 19.736 2.510 -3.564 1.00 87.75 93 MET A C 1
ATOM 744 O O . MET A 1 93 ? 18.911 2.942 -2.764 1.00 87.75 93 MET A O 1
ATOM 748 N N . SER A 1 94 ? 20.873 1.939 -3.159 1.00 90.31 94 SER A N 1
ATOM 749 C CA . SER A 1 94 ? 21.288 1.855 -1.750 1.00 90.31 94 SER A CA 1
ATOM 750 C C . SER A 1 94 ? 21.910 3.155 -1.246 1.00 90.31 94 SER A C 1
ATOM 752 O O . SER A 1 94 ? 22.538 3.869 -2.026 1.00 90.31 94 SER A O 1
ATOM 754 N N . GLU A 1 95 ? 21.781 3.434 0.053 1.00 91.06 95 GLU A N 1
ATOM 755 C CA . GLU A 1 95 ? 22.375 4.606 0.725 1.00 91.06 95 GLU A CA 1
ATOM 756 C C . GLU A 1 95 ? 22.001 5.947 0.064 1.00 91.06 95 GLU A C 1
ATOM 758 O O . GLU A 1 95 ? 22.716 6.943 0.161 1.00 91.06 95 GLU A O 1
ATOM 763 N N . THR A 1 96 ? 20.855 5.984 -0.615 1.00 90.31 96 THR A N 1
ATOM 764 C CA . THR A 1 96 ? 20.369 7.144 -1.357 1.00 90.31 96 THR A CA 1
ATOM 765 C C . THR A 1 96 ? 19.545 8.033 -0.439 1.00 90.31 96 THR A C 1
ATOM 767 O O . THR A 1 96 ? 18.554 7.589 0.147 1.00 90.31 96 THR A O 1
ATOM 770 N N . ALA A 1 97 ? 19.939 9.301 -0.322 1.00 93.75 97 ALA A N 1
ATOM 771 C CA . ALA A 1 97 ? 19.185 10.288 0.441 1.00 93.75 97 ALA A CA 1
ATOM 772 C C . ALA A 1 97 ? 17.793 10.488 -0.174 1.00 93.75 97 ALA A C 1
ATOM 774 O O . ALA A 1 97 ? 17.652 10.573 -1.395 1.00 93.75 97 ALA A O 1
ATOM 775 N N . CYS A 1 98 ? 16.767 10.547 0.674 1.00 93.12 98 CYS A N 1
ATOM 776 C CA . CYS A 1 98 ? 15.380 10.649 0.243 1.00 93.12 98 CYS A CA 1
ATOM 777 C C . CYS A 1 98 ? 14.627 11.701 1.058 1.00 93.12 98 CYS A C 1
ATOM 779 O O . CYS A 1 98 ? 14.739 11.727 2.282 1.00 93.12 98 CYS A O 1
ATOM 781 N N . ASP A 1 99 ? 13.780 12.477 0.392 1.00 93.94 99 ASP A N 1
ATOM 782 C CA . ASP A 1 99 ? 12.794 13.350 1.021 1.00 93.94 99 ASP A CA 1
ATOM 783 C C . ASP A 1 99 ? 11.385 12.790 0.774 1.00 93.94 99 ASP A C 1
ATOM 785 O O . ASP A 1 99 ? 11.045 12.400 -0.345 1.00 93.94 99 ASP A O 1
ATOM 789 N N . ILE A 1 100 ? 10.544 12.734 1.811 1.00 93.00 100 ILE A N 1
ATOM 790 C CA . ILE A 1 100 ? 9.174 12.203 1.717 1.00 93.00 100 ILE A CA 1
ATOM 791 C C . ILE A 1 100 ? 8.164 13.227 2.237 1.00 93.00 100 ILE A C 1
ATOM 793 O O . ILE A 1 100 ? 8.221 13.651 3.395 1.00 93.00 100 ILE A O 1
ATOM 797 N N . ALA A 1 101 ? 7.174 13.553 1.407 1.00 92.56 101 ALA A N 1
ATOM 798 C CA . ALA A 1 101 ? 5.955 14.257 1.792 1.00 92.56 101 ALA A CA 1
ATOM 799 C C . ALA A 1 101 ? 4.782 13.269 1.803 1.00 92.56 101 ALA A C 1
ATOM 801 O O . ALA A 1 101 ? 4.470 12.665 0.786 1.00 92.56 101 ALA A O 1
ATOM 802 N N . LEU A 1 102 ? 4.096 13.104 2.935 1.00 86.88 102 LEU A N 1
ATOM 803 C CA . LEU A 1 102 ? 2.949 12.187 3.060 1.00 86.88 102 LEU A CA 1
ATOM 804 C C . LEU A 1 102 ? 1.591 12.898 2.990 1.00 86.88 102 LEU A C 1
ATOM 806 O O . LEU A 1 102 ? 0.569 12.297 3.280 1.00 86.88 102 LEU A O 1
ATOM 810 N N . GLU A 1 103 ? 1.548 14.184 2.657 1.00 81.25 103 GLU A N 1
ATOM 811 C CA . GLU A 1 103 ? 0.296 14.903 2.418 1.00 81.25 103 GLU A CA 1
ATOM 812 C C . GLU A 1 103 ? 0.526 15.983 1.365 1.00 81.25 103 GLU A C 1
ATOM 814 O O . GLU A 1 103 ? 1.536 16.692 1.394 1.00 81.25 103 GLU A O 1
ATOM 819 N N . SER A 1 104 ? -0.433 16.143 0.455 1.00 67.75 104 SER A N 1
ATOM 820 C CA . SER A 1 104 ? -0.371 17.157 -0.594 1.00 67.75 104 SER A CA 1
ATOM 821 C C . SER A 1 104 ? -0.249 18.559 0.017 1.00 67.75 104 SER A C 1
ATOM 823 O O . SER A 1 104 ? -1.099 18.986 0.797 1.00 67.75 104 SER A O 1
ATOM 825 N N . GLY A 1 105 ? 0.807 19.286 -0.352 1.00 66.38 105 GLY A N 1
ATOM 826 C CA . GLY A 1 105 ? 1.051 20.658 0.106 1.00 66.38 105 GLY A CA 1
ATOM 827 C C . GLY A 1 105 ? 1.858 20.787 1.401 1.00 66.38 105 GLY A C 1
ATOM 828 O O . GLY A 1 105 ? 2.126 21.915 1.818 1.00 66.38 105 GLY A O 1
ATOM 829 N N . LYS A 1 106 ? 2.284 19.679 2.023 1.00 76.62 106 LYS A N 1
ATOM 830 C CA . LYS A 1 106 ? 3.329 19.718 3.055 1.00 76.62 106 LYS A CA 1
ATOM 831 C C . LYS A 1 106 ? 4.716 19.654 2.403 1.00 76.62 106 LYS A C 1
ATOM 833 O O . LYS A 1 106 ? 4.869 18.955 1.404 1.00 76.62 106 LYS A O 1
ATOM 838 N N . PRO A 1 107 ? 5.717 20.377 2.938 1.00 78.12 107 PRO A N 1
ATOM 839 C CA . PRO A 1 107 ? 7.088 20.233 2.468 1.00 78.12 107 PRO A CA 1
ATOM 840 C C . PRO A 1 107 ? 7.561 18.797 2.699 1.00 78.12 107 PRO A C 1
ATOM 842 O O . PRO A 1 107 ? 7.229 18.194 3.722 1.00 78.12 107 PRO A O 1
ATOM 845 N N . ALA A 1 108 ? 8.323 18.264 1.745 1.00 84.06 108 ALA A N 1
ATOM 846 C CA . ALA A 1 108 ? 8.975 16.979 1.919 1.00 84.06 108 ALA A CA 1
ATOM 847 C C . ALA A 1 108 ? 9.971 17.076 3.080 1.00 84.06 108 ALA A C 1
ATOM 849 O O . ALA A 1 108 ? 10.710 18.055 3.210 1.00 84.06 108 ALA A O 1
ATOM 850 N N . GLU A 1 109 ? 9.926 16.090 3.968 1.00 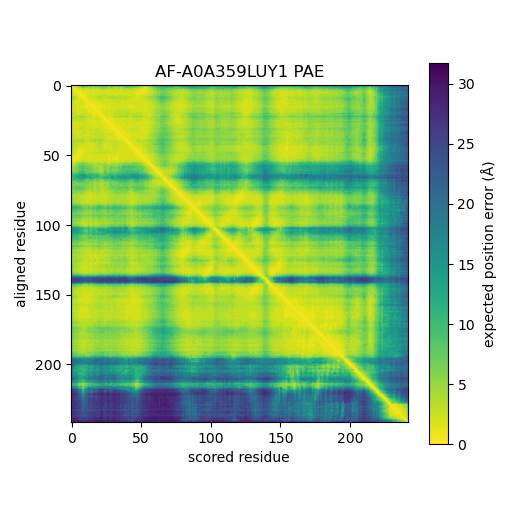87.88 109 GLU A N 1
ATOM 851 C CA . GLU A 1 109 ? 10.856 15.983 5.083 1.00 87.88 109 GLU A CA 1
ATOM 852 C C . GLU A 1 109 ? 11.949 14.992 4.716 1.00 87.88 109 GLU A C 1
ATOM 854 O O . GLU A 1 109 ? 11.636 13.919 4.193 1.00 87.88 109 GLU A O 1
ATOM 859 N N . ALA A 1 110 ? 13.190 15.304 5.095 1.00 87.81 110 ALA A N 1
ATOM 860 C CA . ALA A 1 110 ? 14.284 14.348 5.034 1.00 87.81 110 ALA A CA 1
ATOM 861 C C . ALA A 1 110 ? 13.876 13.047 5.737 1.00 87.81 110 ALA A C 1
ATOM 863 O O . ALA A 1 110 ? 13.507 13.033 6.921 1.00 87.81 110 ALA A O 1
ATOM 864 N N . ALA A 1 111 ? 13.874 11.966 4.969 1.00 88.75 111 ALA A N 1
ATOM 865 C CA . ALA A 1 111 ? 13.754 10.612 5.463 1.00 88.75 111 ALA A CA 1
ATOM 866 C C . ALA A 1 111 ? 15.153 10.043 5.719 1.00 88.75 111 ALA A C 1
ATOM 868 O O . ALA A 1 111 ? 16.169 10.616 5.317 1.00 88.75 111 ALA A O 1
ATOM 869 N N . ASP A 1 112 ? 15.200 8.900 6.398 1.00 89.50 112 ASP A N 1
ATOM 870 C CA . ASP A 1 112 ? 16.439 8.139 6.456 1.00 89.50 112 ASP A CA 1
ATOM 871 C C . ASP A 1 112 ? 16.821 7.692 5.031 1.00 89.50 112 ASP A C 1
ATOM 873 O O . ASP A 1 112 ? 15.928 7.379 4.232 1.00 89.50 112 ASP A O 1
ATOM 877 N N . PRO A 1 113 ? 18.122 7.674 4.684 1.00 92.19 113 PRO A N 1
ATOM 878 C CA . PRO A 1 113 ? 18.572 7.137 3.408 1.00 92.19 113 PRO A CA 1
ATOM 879 C C . PRO A 1 113 ? 18.094 5.700 3.207 1.00 92.19 113 PRO A C 1
ATOM 881 O O . PRO A 1 113 ? 17.870 4.965 4.173 1.00 92.19 113 PRO A O 1
ATOM 884 N N . THR A 1 114 ? 17.978 5.284 1.949 1.00 93.31 114 THR A N 1
ATOM 885 C CA . THR A 1 114 ? 17.651 3.891 1.640 1.00 93.31 114 THR A CA 1
ATOM 886 C C . THR A 1 114 ? 18.680 2.934 2.236 1.00 93.31 114 THR A C 1
ATOM 888 O O . THR A 1 114 ? 19.882 3.211 2.277 1.00 93.31 114 THR A O 1
ATOM 891 N N . ASP A 1 115 ? 18.212 1.773 2.682 1.00 92.50 115 ASP A N 1
ATOM 892 C CA . ASP A 1 115 ? 19.092 0.722 3.181 1.00 92.50 115 ASP A CA 1
ATOM 893 C C . ASP A 1 115 ? 19.897 0.046 2.050 1.00 92.50 115 ASP A C 1
ATOM 895 O O . ASP A 1 115 ? 19.810 0.394 0.869 1.00 92.50 115 ASP A O 1
ATOM 899 N N . THR A 1 116 ? 20.686 -0.972 2.398 1.00 92.06 116 THR A N 1
ATOM 900 C CA . THR A 1 116 ? 21.470 -1.761 1.429 1.00 92.06 116 THR A CA 1
ATOM 901 C C . THR A 1 116 ? 20.607 -2.498 0.397 1.00 92.06 116 THR A C 1
ATOM 903 O O . THR A 1 116 ? 21.107 -2.939 -0.637 1.00 92.06 116 THR A O 1
ATOM 906 N N . GLU A 1 117 ? 19.314 -2.664 0.676 1.00 90.31 117 GLU A N 1
ATOM 907 C CA . GLU A 1 117 ? 18.333 -3.270 -0.218 1.00 90.31 117 GLU A CA 1
ATOM 908 C C . GLU A 1 117 ? 17.594 -2.239 -1.088 1.00 90.31 117 GLU A C 1
ATOM 910 O O . GLU A 1 117 ? 16.762 -2.627 -1.916 1.00 90.31 117 GLU A O 1
ATOM 915 N N . GLY A 1 118 ? 17.922 -0.952 -0.941 1.00 90.75 118 GLY A N 1
ATOM 916 C CA . GLY A 1 118 ? 17.261 0.160 -1.616 1.00 90.75 118 GLY A CA 1
ATOM 917 C C . GLY A 1 118 ? 15.908 0.516 -0.999 1.00 90.75 118 GLY A C 1
ATOM 918 O O . GLY A 1 118 ? 15.066 1.093 -1.680 1.00 90.75 118 GLY A O 1
ATOM 919 N N . ILE A 1 119 ? 15.642 0.132 0.251 1.00 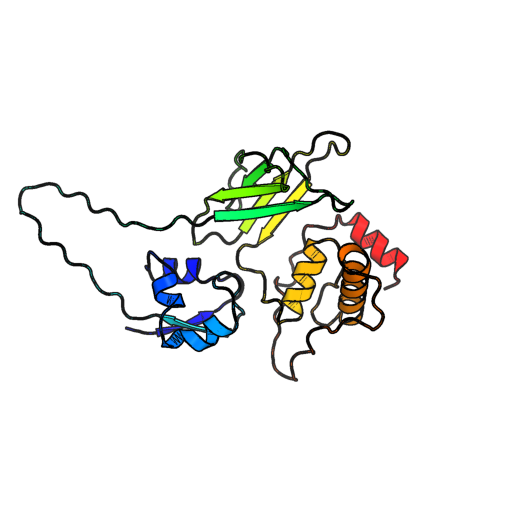94.38 119 ILE A N 1
ATOM 920 C CA . ILE A 1 119 ? 14.354 0.349 0.913 1.00 94.38 119 ILE A CA 1
ATOM 921 C C . ILE A 1 119 ? 14.411 1.616 1.763 1.00 94.38 119 ILE A C 1
ATOM 923 O O . ILE A 1 119 ? 15.287 1.763 2.611 1.00 94.38 119 ILE A O 1
ATOM 927 N N . VAL A 1 120 ? 13.431 2.499 1.576 1.00 94.38 120 VAL A N 1
ATOM 928 C CA . VAL A 1 120 ? 13.134 3.615 2.480 1.00 94.38 120 VAL A CA 1
ATOM 929 C C . VAL A 1 120 ? 11.834 3.337 3.230 1.00 94.38 120 VAL A C 1
ATOM 931 O O . VAL A 1 120 ? 10.845 2.868 2.655 1.00 94.38 120 VAL A O 1
ATOM 934 N N . GLU A 1 121 ? 11.834 3.624 4.528 1.00 93.88 121 GLU A N 1
ATOM 935 C CA . GLU A 1 121 ? 10.688 3.438 5.411 1.00 93.88 121 GLU A CA 1
ATOM 936 C C . GLU A 1 121 ? 10.333 4.758 6.104 1.00 93.88 121 GLU A C 1
ATOM 938 O O . GLU A 1 121 ? 11.186 5.421 6.688 1.00 93.88 121 GLU A O 1
ATOM 943 N N . LYS A 1 122 ? 9.055 5.147 6.065 1.00 92.44 122 LYS A N 1
ATOM 944 C CA . LYS A 1 122 ? 8.560 6.347 6.754 1.00 92.44 122 LYS A CA 1
ATOM 945 C C . LYS A 1 122 ? 7.259 6.033 7.467 1.00 92.44 122 LYS A C 1
ATOM 947 O O . LYS A 1 122 ? 6.309 5.506 6.885 1.00 92.44 122 LYS A O 1
ATOM 952 N N . ARG A 1 123 ? 7.190 6.396 8.747 1.00 92.50 123 ARG A N 1
ATOM 953 C CA . ARG A 1 123 ? 5.946 6.314 9.515 1.00 92.50 123 ARG A CA 1
ATOM 954 C C . ARG A 1 123 ? 4.902 7.242 8.901 1.00 92.50 123 ARG A C 1
ATOM 956 O O . ARG A 1 123 ? 5.175 8.418 8.674 1.00 92.50 123 ARG A O 1
ATOM 963 N N . MET A 1 124 ? 3.695 6.729 8.709 1.00 91.44 124 MET A N 1
ATOM 964 C CA . MET A 1 124 ? 2.588 7.454 8.097 1.00 91.44 124 MET A CA 1
ATOM 965 C C . MET A 1 124 ? 1.331 7.435 8.968 1.00 91.44 124 MET A C 1
ATOM 967 O O . MET A 1 124 ? 1.114 6.544 9.793 1.00 91.44 124 MET A O 1
ATOM 971 N N . GLY A 1 125 ? 0.480 8.444 8.777 1.00 89.19 125 GLY A N 1
ATOM 972 C CA . GLY A 1 125 ? -0.872 8.444 9.324 1.00 89.19 125 GLY A CA 1
ATOM 973 C C . GLY A 1 125 ? -1.761 7.460 8.565 1.00 89.19 125 GLY A C 1
ATOM 974 O O . GLY A 1 125 ? -1.655 7.326 7.352 1.00 89.19 125 GLY A O 1
ATOM 975 N N . ARG A 1 126 ? -2.689 6.797 9.258 1.00 88.94 126 ARG A N 1
ATOM 976 C CA . ARG A 1 126 ? -3.532 5.734 8.673 1.00 88.94 126 ARG A CA 1
ATOM 977 C C . ARG A 1 126 ? -4.517 6.205 7.607 1.00 88.94 126 ARG A C 1
ATOM 979 O O . ARG A 1 126 ? -5.048 5.393 6.871 1.00 88.94 126 ARG A O 1
ATOM 986 N N . VAL A 1 127 ? -4.787 7.506 7.546 1.00 87.38 127 VAL A N 1
ATOM 987 C CA . VAL A 1 127 ? -5.730 8.106 6.590 1.00 87.38 127 VAL A CA 1
ATOM 988 C C . VAL A 1 127 ? -5.030 8.802 5.424 1.00 87.38 127 VAL A C 1
ATOM 990 O O . VAL A 1 127 ? -5.693 9.426 4.599 1.00 87.38 127 VAL A O 1
ATOM 993 N N . VAL A 1 128 ? -3.699 8.712 5.350 1.00 90.56 128 VAL A N 1
ATOM 994 C CA . VAL A 1 128 ? -2.939 9.267 4.232 1.00 90.56 128 VAL A CA 1
ATOM 995 C C . VAL A 1 128 ? -3.247 8.481 2.957 1.00 90.56 128 VAL A C 1
ATOM 997 O O . VAL A 1 128 ? -3.197 7.253 2.949 1.00 90.56 128 VAL A O 1
ATOM 1000 N N . LYS A 1 129 ? -3.526 9.209 1.870 1.00 89.50 129 LYS A N 1
ATOM 1001 C CA . LYS A 1 129 ? -3.842 8.643 0.546 1.00 89.50 129 LYS A CA 1
ATOM 1002 C C . LYS A 1 129 ? -2.831 8.997 -0.542 1.00 89.50 129 LYS A C 1
ATOM 1004 O O . LYS A 1 129 ? -2.820 8.367 -1.594 1.00 89.50 129 LYS A O 1
ATOM 1009 N N . GLN A 1 130 ? -2.014 10.022 -0.330 1.00 90.75 130 GLN A N 1
ATOM 1010 C CA . GLN A 1 130 ? -1.106 10.551 -1.344 1.00 90.75 130 GLN A CA 1
ATOM 1011 C C . GLN A 1 130 ? 0.201 10.985 -0.697 1.00 90.75 130 GLN A C 1
ATOM 1013 O O . GLN A 1 130 ? 0.208 11.374 0.469 1.00 90.75 130 GLN A O 1
ATOM 1018 N N . GLY A 1 131 ? 1.277 10.954 -1.469 1.00 91.00 131 GLY A N 1
ATOM 1019 C CA . GLY A 1 131 ? 2.562 11.495 -1.071 1.00 91.00 131 GLY A CA 1
ATOM 1020 C C . GLY A 1 131 ? 3.470 11.755 -2.265 1.00 91.00 131 GLY A C 1
ATOM 1021 O O . GLY A 1 131 ? 3.142 11.400 -3.393 1.00 91.00 131 GLY A O 1
ATOM 1022 N N . GLU A 1 132 ? 4.613 12.361 -1.996 1.00 92.69 132 GLU A N 1
ATOM 1023 C CA . GLU A 1 132 ? 5.712 12.554 -2.935 1.00 92.69 132 GLU A CA 1
ATOM 1024 C C . GLU A 1 132 ? 6.972 11.982 -2.280 1.00 92.69 132 GLU A C 1
ATOM 1026 O O . GLU A 1 132 ? 7.223 12.215 -1.094 1.00 92.69 132 GLU A O 1
ATOM 1031 N N . LEU A 1 133 ? 7.741 11.211 -3.039 1.00 92.19 133 LEU A N 1
ATOM 1032 C CA . LEU A 1 133 ? 9.073 10.752 -2.663 1.00 92.19 133 LEU A CA 1
ATOM 1033 C C . LEU A 1 133 ? 10.068 11.344 -3.655 1.00 92.19 133 LEU A C 1
ATOM 1035 O O . LEU A 1 133 ? 9.899 11.196 -4.863 1.00 92.19 133 LEU A O 1
ATOM 1039 N N . ILE A 1 134 ? 11.113 11.976 -3.145 1.00 92.50 134 ILE A N 1
ATOM 1040 C CA . ILE A 1 134 ? 12.211 12.509 -3.941 1.00 92.50 134 ILE A CA 1
ATOM 1041 C C . ILE A 1 134 ? 13.466 11.748 -3.532 1.00 92.50 134 ILE A C 1
ATOM 1043 O O . ILE A 1 134 ? 13.856 11.788 -2.370 1.00 92.50 134 ILE A 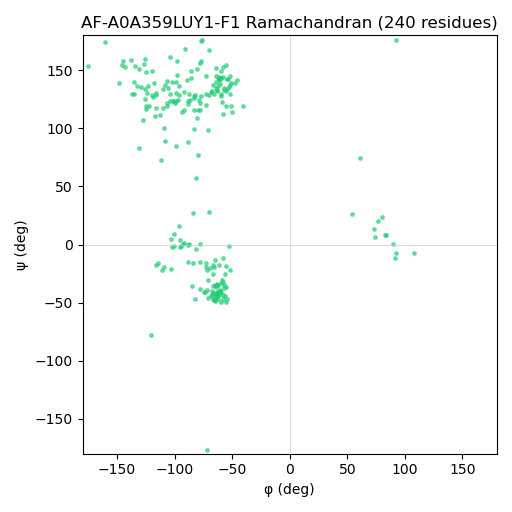O 1
ATOM 1047 N N . ALA A 1 135 ? 14.069 11.030 -4.471 1.00 91.56 135 ALA A N 1
ATOM 1048 C CA . ALA A 1 135 ? 15.358 10.382 -4.283 1.00 91.56 135 ALA A CA 1
ATOM 1049 C C . ALA A 1 135 ? 16.463 11.282 -4.841 1.00 91.56 135 ALA A C 1
ATOM 1051 O O . ALA A 1 135 ? 16.330 11.809 -5.948 1.00 91.56 135 ALA A O 1
ATOM 1052 N N . HIS A 1 136 ? 17.556 11.407 -4.095 1.00 91.38 136 HIS A N 1
ATOM 1053 C CA . HIS A 1 136 ? 18.737 12.192 -4.444 1.00 91.38 136 HIS A CA 1
ATOM 1054 C C . HIS A 1 136 ? 19.922 11.251 -4.712 1.00 91.38 136 HIS A C 1
ATOM 1056 O O . HIS A 1 136 ? 20.804 11.120 -3.856 1.00 91.38 136 HIS A O 1
ATOM 1062 N N . PRO A 1 137 ? 19.934 10.525 -5.847 1.00 83.94 137 PRO A N 1
ATOM 1063 C CA . PRO A 1 137 ? 21.045 9.649 -6.183 1.00 83.94 137 PRO A CA 1
ATOM 1064 C C . PRO A 1 137 ? 22.350 10.439 -6.309 1.00 83.94 137 PRO A C 1
ATOM 1066 O O . PRO A 1 137 ? 22.411 11.533 -6.879 1.00 83.94 137 PRO A O 1
ATOM 1069 N N . GLU A 1 138 ? 23.425 9.867 -5.771 1.00 76.44 138 GLU A N 1
ATOM 1070 C CA . GLU A 1 138 ? 24.770 10.330 -6.091 1.00 76.44 138 GLU A CA 1
ATOM 1071 C C . GLU A 1 138 ? 25.187 9.820 -7.485 1.00 76.44 138 GLU A C 1
ATOM 1073 O O . GLU A 1 138 ? 24.469 9.081 -8.157 1.00 76.44 138 GLU A O 1
ATOM 1078 N N . LYS A 1 139 ? 26.358 10.248 -7.972 1.00 65.06 139 LYS A N 1
ATOM 1079 C CA . LYS A 1 139 ? 26.862 9.886 -9.311 1.00 65.06 139 LYS A CA 1
ATOM 1080 C C . LYS A 1 139 ? 26.745 8.371 -9.577 1.00 65.06 139 LYS A C 1
ATOM 1082 O O . LYS A 1 139 ? 27.133 7.594 -8.708 1.00 65.06 139 LYS A O 1
ATOM 1087 N N . PRO A 1 140 ? 26.343 7.953 -10.794 1.00 55.88 140 PRO A N 1
ATOM 1088 C CA . PRO A 1 140 ? 26.437 8.695 -12.058 1.00 55.88 140 PRO A CA 1
ATOM 1089 C C . PRO A 1 140 ? 25.188 9.482 -12.482 1.00 55.88 140 PRO A C 1
ATOM 1091 O O . PRO A 1 140 ? 25.271 10.191 -13.484 1.00 55.88 140 PRO A O 1
ATOM 1094 N N . GLU A 1 141 ? 24.085 9.421 -11.736 1.00 60.94 141 GLU A N 1
ATOM 1095 C CA . GLU A 1 141 ? 22.825 10.097 -12.072 1.00 60.94 141 GLU A CA 1
ATOM 1096 C C . GLU A 1 141 ? 22.583 11.285 -11.128 1.00 60.94 141 GLU A C 1
ATOM 1098 O O . GLU A 1 141 ? 21.980 11.126 -10.081 1.00 60.94 141 GLU A O 1
ATOM 1103 N N . PRO A 1 142 ? 23.059 12.506 -11.438 1.00 63.88 142 PRO A N 1
ATOM 1104 C CA . PRO A 1 142 ? 23.021 13.622 -10.493 1.00 63.88 142 PRO A CA 1
ATOM 1105 C C . PRO A 1 142 ? 21.666 14.350 -10.495 1.00 63.88 142 PRO A C 1
ATOM 1107 O O . PRO A 1 142 ? 21.636 15.569 -10.338 1.00 63.88 142 PRO A O 1
ATOM 1110 N N . HIS A 1 143 ? 20.575 13.670 -10.852 1.00 79.31 143 HIS A N 1
ATOM 1111 C CA . HIS A 1 143 ? 19.255 14.284 -10.999 1.00 79.31 143 HIS A CA 1
ATOM 1112 C C . HIS A 1 143 ? 18.310 13.682 -9.974 1.00 79.31 143 HIS A C 1
ATOM 1114 O O . HIS A 1 143 ? 18.193 12.464 -9.876 1.00 79.31 143 HIS A O 1
ATOM 1120 N N . ASP A 1 144 ? 17.618 14.555 -9.249 1.00 87.06 144 ASP A N 1
ATOM 1121 C CA . ASP A 1 144 ? 16.575 14.143 -8.324 1.00 87.06 144 ASP A CA 1
ATOM 1122 C C . ASP A 1 144 ? 15.481 13.389 -9.082 1.00 87.06 144 ASP A C 1
ATOM 1124 O O . ASP A 1 144 ? 14.931 13.892 -10.071 1.00 87.06 144 ASP A O 1
ATOM 1128 N N . VAL A 1 145 ? 15.139 12.201 -8.594 1.00 86.94 145 VAL A N 1
ATOM 1129 C CA . VAL A 1 145 ? 14.056 11.392 -9.150 1.00 86.94 145 VAL A CA 1
ATOM 1130 C C . VAL A 1 145 ? 12.841 11.542 -8.256 1.00 86.94 145 VAL A C 1
ATOM 1132 O O . VAL A 1 145 ? 12.903 11.291 -7.053 1.00 86.94 145 VAL A O 1
ATOM 1135 N N . LYS A 1 146 ? 11.729 11.974 -8.849 1.00 89.56 146 LYS A N 1
ATOM 1136 C CA . LYS A 1 146 ? 10.481 12.234 -8.135 1.00 89.56 146 LYS A CA 1
ATOM 1137 C C . LYS A 1 146 ? 9.461 11.147 -8.415 1.00 89.56 146 LYS A C 1
ATOM 1139 O O . LYS A 1 146 ? 9.233 10.801 -9.571 1.00 89.56 146 LYS A O 1
ATOM 1144 N N . TYR A 1 147 ? 8.807 10.685 -7.361 1.00 88.69 147 TYR A N 1
ATOM 1145 C CA . TYR A 1 147 ? 7.782 9.659 -7.402 1.00 88.69 147 TYR A CA 1
ATOM 1146 C C . TYR A 1 147 ? 6.501 10.171 -6.747 1.00 88.69 147 TYR A C 1
ATOM 1148 O O . TYR A 1 147 ? 6.470 10.455 -5.548 1.00 88.69 147 TYR A O 1
ATOM 1156 N N . ASP A 1 148 ? 5.425 10.222 -7.529 1.00 89.38 148 ASP A N 1
ATOM 1157 C CA . ASP A 1 148 ? 4.079 10.461 -7.012 1.00 89.38 148 ASP A CA 1
ATOM 1158 C C . ASP A 1 148 ? 3.530 9.170 -6.394 1.00 89.38 148 ASP A C 1
ATOM 1160 O O . ASP A 1 148 ? 3.294 8.170 -7.081 1.00 89.38 148 ASP A O 1
ATOM 1164 N N . LEU A 1 149 ? 3.287 9.187 -5.087 1.00 89.94 149 LEU A N 1
ATOM 1165 C CA . LEU A 1 149 ? 2.800 8.037 -4.340 1.00 89.94 149 LEU A CA 1
ATOM 1166 C C . LEU A 1 149 ? 1.282 8.108 -4.173 1.00 89.94 149 LEU A C 1
ATOM 1168 O O . LEU A 1 149 ? 0.743 9.053 -3.596 1.00 89.94 149 LEU A O 1
ATOM 1172 N N . ARG A 1 150 ? 0.582 7.059 -4.613 1.00 89.81 150 ARG A N 1
ATOM 1173 C CA . ARG A 1 150 ? -0.850 6.851 -4.346 1.00 89.81 150 ARG A CA 1
ATOM 1174 C C . ARG A 1 150 ? -1.032 5.694 -3.378 1.00 89.81 150 ARG A C 1
ATOM 1176 O O . ARG A 1 150 ? -0.960 4.525 -3.754 1.00 89.81 150 ARG A O 1
ATOM 1183 N N . ILE A 1 151 ? -1.258 6.024 -2.115 1.00 90.00 151 ILE A N 1
ATOM 1184 C CA . ILE A 1 151 ? -1.291 5.048 -1.028 1.00 90.00 151 ILE A CA 1
ATOM 1185 C C . ILE A 1 151 ? -2.669 4.385 -0.972 1.00 90.00 151 ILE A C 1
ATOM 1187 O O . ILE A 1 151 ? -3.695 5.061 -0.982 1.00 90.00 151 ILE A O 1
ATOM 1191 N N . GLY A 1 152 ? -2.688 3.048 -0.953 1.00 88.81 152 GLY A N 1
ATOM 1192 C CA . GLY A 1 152 ? -3.916 2.244 -0.955 1.00 88.81 152 GLY A CA 1
ATOM 1193 C C . GLY A 1 152 ? -4.651 2.182 -2.300 1.00 88.81 152 GLY A C 1
ATOM 1194 O O . GLY A 1 152 ? -5.751 1.654 -2.356 1.00 88.81 152 GLY A O 1
ATOM 1195 N N . SER A 1 153 ? -4.082 2.727 -3.383 1.00 89.31 153 SER A N 1
ATOM 1196 C CA . SER A 1 153 ? -4.725 2.750 -4.717 1.00 89.31 153 SER A CA 1
ATOM 1197 C C . SER A 1 153 ? -4.314 1.584 -5.625 1.00 89.31 153 SER A C 1
ATOM 1199 O O . SER A 1 153 ? -4.761 1.495 -6.767 1.00 89.31 153 SER A O 1
ATOM 1201 N N . LEU A 1 154 ? -3.427 0.707 -5.153 1.00 91.12 154 LEU A N 1
ATOM 1202 C CA . LEU A 1 154 ? -2.990 -0.454 -5.915 1.00 91.12 154 LEU A CA 1
ATOM 1203 C C . LEU A 1 154 ? -4.063 -1.543 -5.843 1.00 91.12 154 LEU A C 1
ATOM 1205 O O . LEU A 1 154 ? -4.381 -2.018 -4.759 1.00 91.12 154 LEU A O 1
ATOM 1209 N N . ASN A 1 155 ? -4.567 -1.975 -6.998 1.00 91.75 155 ASN A N 1
ATOM 1210 C CA . ASN A 1 155 ? -5.503 -3.093 -7.063 1.00 91.75 155 ASN A CA 1
ATOM 1211 C C . ASN A 1 155 ? -4.763 -4.439 -6.908 1.00 91.75 155 ASN A C 1
ATOM 1213 O O . ASN A 1 155 ? -3.558 -4.523 -7.185 1.00 91.75 155 ASN A O 1
ATOM 1217 N N . PRO A 1 156 ? -5.450 -5.516 -6.493 1.00 90.50 156 PRO A N 1
ATOM 1218 C CA . PRO A 1 156 ? -4.843 -6.839 -6.346 1.00 90.50 156 PRO A CA 1
ATOM 1219 C C . PRO A 1 156 ? -4.261 -7.387 -7.654 1.00 90.50 156 PRO A C 1
ATOM 1221 O O . PRO A 1 156 ? -4.781 -7.134 -8.736 1.00 90.50 156 PRO A O 1
ATOM 1224 N N . GLU A 1 157 ? -3.210 -8.199 -7.563 1.00 88.31 157 GLU A N 1
ATOM 1225 C CA . GLU A 1 157 ? -2.552 -8.857 -8.707 1.00 88.31 157 GLU A CA 1
ATOM 1226 C C . GLU A 1 157 ? -3.439 -9.881 -9.431 1.00 88.31 157 GLU A C 1
ATOM 1228 O O . GLU A 1 157 ? -3.130 -10.308 -10.542 1.00 88.31 157 GLU A O 1
ATOM 1233 N N . THR A 1 158 ? -4.559 -10.251 -8.812 1.00 86.50 158 THR A N 1
ATOM 1234 C CA . THR A 1 158 ? -5.624 -11.063 -9.411 1.00 86.50 158 THR A CA 1
ATOM 1235 C C . THR A 1 158 ? -6.527 -10.267 -10.357 1.00 86.50 158 THR A C 1
ATOM 1237 O O . THR A 1 158 ? -7.472 -10.832 -10.901 1.00 86.50 158 THR A O 1
ATOM 1240 N N . LYS A 1 159 ? -6.265 -8.967 -10.545 1.00 88.88 159 LYS A N 1
ATOM 1241 C CA . LYS A 1 159 ? -6.981 -8.059 -11.450 1.00 88.88 159 LYS A CA 1
ATOM 1242 C C . LYS A 1 159 ? -6.023 -7.484 -12.494 1.00 88.88 159 LYS A C 1
ATOM 1244 O O . LYS A 1 159 ? -4.838 -7.290 -12.212 1.00 88.88 159 LYS A O 1
ATOM 1249 N N . ILE A 1 160 ? -6.535 -7.190 -13.689 1.00 89.62 160 ILE A N 1
ATOM 1250 C CA . ILE A 1 160 ? -5.735 -6.677 -14.814 1.00 89.62 160 ILE A CA 1
ATOM 1251 C C . ILE A 1 160 ? -5.134 -5.325 -14.443 1.00 89.62 160 ILE A C 1
ATOM 1253 O O . ILE A 1 160 ? -3.926 -5.128 -14.580 1.00 89.62 160 ILE A O 1
ATOM 1257 N N . SER A 1 161 ? -5.950 -4.436 -13.877 1.00 89.88 161 SER A N 1
ATOM 1258 C CA . SER A 1 161 ? -5.503 -3.123 -13.394 1.00 89.88 161 SER A CA 1
ATOM 1259 C C . SER A 1 161 ? -4.353 -3.224 -12.382 1.00 89.88 161 SER A C 1
ATOM 1261 O O . SER A 1 161 ? -3.427 -2.409 -12.401 1.00 89.88 161 SER A O 1
ATOM 1263 N N . GLY A 1 162 ? -4.371 -4.247 -11.522 1.00 90.25 162 GLY A N 1
ATOM 1264 C CA . GLY A 1 162 ? -3.328 -4.509 -10.536 1.00 90.25 162 GLY A CA 1
ATOM 1265 C C . GLY A 1 162 ? -2.027 -5.021 -11.154 1.00 90.25 162 GLY A C 1
ATOM 1266 O O . GLY A 1 162 ? -0.949 -4.600 -10.723 1.00 90.25 162 GLY A O 1
ATOM 1267 N N . GLN A 1 163 ? -2.107 -5.891 -12.166 1.00 90.25 163 GLN A N 1
ATOM 1268 C CA . GLN A 1 163 ? -0.935 -6.361 -12.919 1.00 90.25 163 GLN A CA 1
ATOM 1269 C C . GLN A 1 163 ? -0.290 -5.221 -13.710 1.00 90.25 163 GLN A C 1
ATOM 1271 O O . GLN A 1 163 ? 0.913 -4.990 -13.588 1.00 90.25 163 GLN A O 1
ATOM 1276 N N . GLN A 1 164 ? -1.104 -4.449 -14.433 1.00 90.75 164 GLN A N 1
ATOM 1277 C CA . GLN A 1 164 ? -0.642 -3.291 -15.196 1.00 90.75 164 GLN A CA 1
ATOM 1278 C C . GLN A 1 164 ? 0.058 -2.266 -14.309 1.00 90.75 164 GLN A C 1
ATOM 1280 O O . GLN A 1 164 ? 1.149 -1.812 -14.638 1.00 90.75 164 GLN A O 1
ATOM 1285 N N . ALA A 1 165 ? -0.537 -1.919 -13.164 1.00 90.12 165 ALA A N 1
ATOM 1286 C CA . ALA A 1 165 ? 0.054 -0.948 -12.250 1.00 90.12 165 ALA A CA 1
ATOM 1287 C C . ALA A 1 165 ? 1.420 -1.404 -11.714 1.00 90.12 165 ALA A C 1
ATOM 1289 O O . ALA A 1 165 ? 2.337 -0.593 -11.629 1.00 90.12 165 ALA A O 1
ATOM 1290 N N . ARG A 1 166 ? 1.579 -2.694 -11.387 1.00 89.75 166 ARG A N 1
ATOM 1291 C CA . ARG A 1 166 ? 2.862 -3.243 -10.918 1.00 89.75 166 ARG A CA 1
ATOM 1292 C C . ARG A 1 166 ? 3.932 -3.178 -12.005 1.00 89.75 166 ARG A C 1
ATOM 1294 O O . ARG A 1 166 ? 5.022 -2.693 -11.729 1.00 89.75 166 ARG A O 1
ATOM 1301 N N . LEU A 1 167 ? 3.609 -3.613 -13.222 1.00 90.06 167 LEU A N 1
ATOM 1302 C CA . LEU A 1 167 ? 4.544 -3.584 -14.351 1.00 90.06 167 LEU A CA 1
ATOM 1303 C C . LEU A 1 167 ? 4.934 -2.149 -14.723 1.00 90.06 167 LEU A C 1
ATOM 1305 O O . LEU A 1 167 ? 6.121 -1.847 -14.809 1.00 90.06 167 LEU A O 1
ATOM 1309 N N . ASN A 1 168 ? 3.958 -1.241 -14.804 1.00 90.38 168 ASN A N 1
ATOM 1310 C CA . ASN A 1 168 ? 4.213 0.176 -15.061 1.00 90.38 168 ASN A CA 1
ATOM 1311 C C . ASN A 1 168 ? 5.099 0.813 -13.975 1.00 90.38 168 ASN A C 1
ATOM 1313 O O . ASN A 1 168 ? 5.977 1.609 -14.301 1.00 90.38 168 ASN A O 1
ATOM 1317 N N . ASN A 1 169 ? 4.909 0.452 -12.700 1.00 88.31 169 ASN A N 1
ATOM 1318 C CA . ASN A 1 169 ? 5.760 0.929 -11.603 1.00 88.31 169 ASN A CA 1
ATOM 1319 C C . ASN A 1 169 ? 7.201 0.400 -11.686 1.00 88.31 169 ASN A C 1
ATOM 1321 O O . ASN A 1 169 ? 8.103 1.042 -11.161 1.00 88.31 169 ASN A O 1
ATOM 1325 N N . LEU A 1 170 ? 7.413 -0.749 -12.333 1.00 86.69 170 LEU A N 1
ATOM 1326 C CA . LEU A 1 170 ? 8.731 -1.339 -12.581 1.00 86.69 170 LEU A CA 1
ATOM 1327 C C . LEU A 1 170 ? 9.371 -0.851 -13.892 1.00 86.69 170 LEU A C 1
ATOM 1329 O O . LEU A 1 170 ? 10.476 -1.265 -14.215 1.00 86.69 170 LEU A O 1
ATOM 1333 N N . GLY A 1 171 ? 8.691 0.012 -14.651 1.00 86.88 171 GLY A N 1
ATOM 1334 C CA . GLY A 1 171 ? 9.182 0.535 -15.929 1.00 86.88 171 GLY A CA 1
ATOM 1335 C C . GLY A 1 171 ? 8.750 -0.264 -17.164 1.00 86.88 171 GLY A C 1
ATOM 1336 O O . GLY A 1 171 ? 8.928 0.228 -18.278 1.00 86.88 171 GLY A O 1
ATOM 1337 N N . TYR A 1 172 ? 8.105 -1.421 -16.991 1.00 88.31 172 TYR A N 1
ATOM 1338 C CA . TYR A 1 172 ? 7.546 -2.220 -18.084 1.00 88.31 172 TYR A CA 1
ATOM 1339 C C . TYR A 1 172 ? 6.194 -1.649 -18.510 1.00 88.31 172 TYR A C 1
ATOM 1341 O O . TYR A 1 172 ? 5.204 -1.736 -17.779 1.00 88.31 172 TYR A O 1
ATOM 1349 N N . PHE A 1 173 ? 6.141 -1.039 -19.694 1.00 89.88 173 PHE A N 1
ATOM 1350 C CA . PHE A 1 173 ? 4.946 -0.333 -20.152 1.00 89.88 173 PHE A CA 1
ATOM 1351 C C . PHE A 1 173 ? 3.798 -1.299 -20.499 1.00 89.88 173 PHE A C 1
ATOM 1353 O O . PHE A 1 173 ? 3.719 -1.832 -21.604 1.00 89.88 173 PHE A O 1
ATOM 1360 N N . ALA A 1 174 ? 2.867 -1.471 -19.561 1.00 88.50 174 ALA A N 1
ATOM 1361 C CA . ALA A 1 174 ? 1.742 -2.405 -19.630 1.00 88.50 174 ALA A CA 1
ATOM 1362 C C . ALA A 1 174 ? 0.426 -1.764 -20.118 1.00 88.50 174 ALA A C 1
ATOM 1364 O O . ALA A 1 174 ? -0.654 -2.331 -19.931 1.00 88.50 174 ALA A O 1
ATOM 1365 N N . GLY A 1 175 ? 0.505 -0.577 -20.728 1.00 86.75 175 GLY A N 1
ATOM 1366 C CA . GLY A 1 175 ? -0.645 0.177 -21.230 1.00 86.75 175 GLY A CA 1
ATOM 1367 C C . GLY A 1 175 ? -1.219 1.191 -20.233 1.00 86.75 175 GLY A C 1
ATOM 1368 O O . GLY A 1 175 ? -0.774 1.303 -19.086 1.00 86.75 175 GLY A O 1
ATOM 1369 N N . TYR A 1 176 ? -2.212 1.953 -20.698 1.00 82.50 176 TYR A N 1
ATOM 1370 C CA . TYR A 1 176 ? -2.902 3.003 -19.934 1.00 82.50 176 TYR A CA 1
ATOM 1371 C C . TYR A 1 176 ? -4.280 2.567 -19.438 1.00 82.50 176 TYR A C 1
ATOM 1373 O O . TYR A 1 176 ? -4.830 3.167 -18.513 1.00 82.50 176 TYR A O 1
ATOM 1381 N N . SER A 1 177 ? -4.859 1.552 -20.073 1.00 83.75 177 SER A N 1
ATOM 1382 C CA . SER A 1 177 ? -6.193 1.049 -19.787 1.00 83.75 177 SER A CA 1
ATOM 1383 C C . SER A 1 177 ? -6.174 -0.463 -19.633 1.00 83.75 177 SER A C 1
ATOM 1385 O O . SER A 1 177 ? -5.430 -1.153 -20.321 1.00 83.75 177 SER A O 1
ATOM 1387 N N . VAL A 1 178 ? -7.097 -0.998 -18.833 1.00 82.44 178 VAL A N 1
ATOM 1388 C CA . VAL A 1 178 ? -7.353 -2.446 -18.703 1.00 82.44 178 VAL A CA 1
ATOM 1389 C C . VAL A 1 178 ? -7.721 -3.133 -20.025 1.00 82.44 178 VAL A C 1
ATOM 1391 O O . VAL A 1 178 ? -7.756 -4.357 -20.102 1.00 82.44 178 VAL A O 1
ATOM 1394 N N . LYS A 1 179 ? -7.999 -2.354 -21.077 1.00 83.12 179 LYS A N 1
ATOM 1395 C CA . LYS A 1 179 ? -8.255 -2.840 -22.438 1.00 83.12 179 LYS A CA 1
ATOM 1396 C C . LYS A 1 179 ? -6.980 -3.091 -23.249 1.00 83.12 179 LYS A C 1
ATOM 1398 O O . LYS A 1 179 ? -7.052 -3.781 -24.263 1.00 83.12 179 LYS A O 1
ATOM 1403 N N . ASP A 1 180 ? -5.836 -2.573 -22.810 1.00 84.81 180 ASP A N 1
ATOM 1404 C CA . ASP A 1 180 ? -4.551 -2.653 -23.514 1.00 84.81 180 ASP A CA 1
ATOM 1405 C C . ASP A 1 180 ? -3.868 -4.011 -23.251 1.00 84.81 180 ASP A C 1
ATOM 1407 O O . ASP A 1 180 ? -2.762 -4.098 -22.715 1.00 84.81 180 ASP A O 1
ATOM 1411 N N . LEU A 1 181 ? -4.566 -5.102 -23.581 1.00 86.19 181 LEU A N 1
ATOM 1412 C CA . LEU A 1 181 ? -4.155 -6.467 -23.234 1.00 86.19 181 LEU A CA 1
ATOM 1413 C C . LEU A 1 181 ? -2.854 -6.892 -23.925 1.00 86.19 181 LEU A C 1
ATOM 1415 O O . LEU A 1 181 ? -2.059 -7.616 -23.329 1.00 86.19 181 LEU A O 1
ATOM 1419 N N . ASP A 1 182 ? -2.626 -6.435 -25.158 1.00 88.31 182 ASP A N 1
ATOM 1420 C CA . ASP A 1 182 ? -1.397 -6.740 -25.895 1.00 88.31 182 ASP A CA 1
ATOM 1421 C C . ASP A 1 182 ? -0.181 -6.067 -25.242 1.00 88.31 182 ASP A C 1
ATOM 1423 O O . ASP A 1 182 ? 0.841 -6.720 -25.044 1.00 88.31 182 ASP A O 1
ATOM 1427 N N . GLN A 1 183 ? -0.301 -4.797 -24.828 1.00 88.75 183 GLN A N 1
ATOM 1428 C CA . GLN A 1 183 ? 0.758 -4.100 -24.086 1.00 88.75 183 GLN A CA 1
ATOM 1429 C C . GLN A 1 183 ? 1.042 -4.772 -22.745 1.00 88.75 183 GLN A C 1
ATOM 1431 O O . GLN A 1 183 ? 2.205 -4.975 -22.404 1.00 88.75 183 GLN A O 1
ATOM 1436 N N . LEU A 1 184 ? 0.000 -5.155 -22.001 1.00 88.06 184 LEU A N 1
ATOM 1437 C CA . LEU A 1 184 ? 0.173 -5.901 -20.756 1.00 88.06 184 LEU A CA 1
ATOM 1438 C C . LEU A 1 184 ? 0.936 -7.213 -20.989 1.00 88.06 184 LEU A C 1
ATOM 1440 O O . LEU A 1 184 ? 1.838 -7.544 -20.221 1.00 88.06 184 LEU A O 1
ATOM 1444 N N . LEU A 1 185 ? 0.599 -7.949 -22.051 1.00 89.56 185 LEU A N 1
ATOM 1445 C CA . LEU A 1 185 ? 1.274 -9.199 -22.378 1.00 89.56 185 LEU A CA 1
ATOM 1446 C C . LEU A 1 185 ? 2.750 -8.974 -22.731 1.00 89.56 185 LEU A C 1
ATOM 1448 O O . LEU A 1 185 ? 3.601 -9.703 -22.229 1.00 89.56 185 LEU A O 1
ATOM 1452 N N . TRP A 1 186 ? 3.064 -7.967 -23.550 1.00 91.12 186 TRP A N 1
ATOM 1453 C CA . TRP A 1 186 ? 4.450 -7.641 -23.903 1.00 91.12 186 TRP A CA 1
ATOM 1454 C C . TRP A 1 186 ? 5.270 -7.214 -22.687 1.00 91.12 186 TRP A C 1
ATOM 1456 O O . TRP A 1 186 ? 6.381 -7.703 -22.507 1.00 91.12 186 TRP A O 1
ATOM 1466 N N . ALA A 1 187 ? 4.703 -6.375 -21.818 1.00 90.12 187 ALA A N 1
ATOM 1467 C CA . ALA A 1 187 ? 5.344 -5.969 -20.572 1.00 90.12 187 ALA A CA 1
ATOM 1468 C C . ALA A 1 187 ? 5.627 -7.167 -19.651 1.00 90.12 187 ALA A C 1
ATOM 1470 O O . ALA A 1 187 ? 6.692 -7.245 -19.041 1.00 90.12 187 ALA A O 1
ATOM 1471 N N . ALA A 1 188 ? 4.700 -8.127 -19.570 1.00 88.81 188 ALA A N 1
ATOM 1472 C CA . ALA A 1 188 ? 4.907 -9.357 -18.812 1.00 88.81 188 ALA A CA 1
ATOM 1473 C C . ALA A 1 188 ? 6.000 -10.247 -19.433 1.00 88.81 188 ALA A C 1
ATOM 1475 O O . ALA A 1 188 ? 6.825 -10.792 -18.705 1.00 88.81 188 ALA A O 1
ATOM 1476 N N . GLU A 1 189 ? 6.036 -10.377 -20.764 1.00 88.75 189 GLU A N 1
ATOM 1477 C CA . GLU A 1 189 ? 7.082 -11.127 -21.477 1.00 88.75 189 GLU A CA 1
ATOM 1478 C C . GLU A 1 189 ? 8.475 -10.536 -21.231 1.00 88.75 189 GLU A C 1
ATOM 1480 O O . GLU A 1 189 ? 9.432 -11.283 -21.011 1.00 88.75 189 GLU A O 1
ATOM 1485 N N . GLU A 1 190 ? 8.584 -9.209 -21.258 1.00 88.69 190 GLU A N 1
ATOM 1486 C CA . GLU A 1 190 ? 9.828 -8.481 -21.006 1.00 88.69 190 GLU A CA 1
ATOM 1487 C C . GLU A 1 190 ? 10.300 -8.681 -19.559 1.00 88.69 190 GLU A C 1
ATOM 1489 O O . GLU A 1 190 ? 11.426 -9.127 -19.335 1.00 88.69 190 GLU A O 1
ATOM 1494 N N . PHE A 1 191 ? 9.401 -8.503 -18.585 1.00 87.12 191 PHE A N 1
ATOM 1495 C CA . PHE A 1 191 ? 9.686 -8.763 -17.171 1.00 87.12 191 PHE A CA 1
ATOM 1496 C C . PHE A 1 191 ? 10.177 -10.201 -16.920 1.00 87.12 191 PHE A C 1
ATOM 1498 O O . PHE A 1 191 ? 11.150 -10.417 -16.193 1.00 87.12 191 PHE A O 1
ATOM 1505 N N . GLU A 1 192 ? 9.531 -11.206 -17.525 1.00 84.75 192 GLU A N 1
ATOM 1506 C CA . GLU A 1 192 ? 9.953 -12.606 -17.389 1.00 84.75 192 GLU A CA 1
ATOM 1507 C C . GLU A 1 192 ? 11.344 -12.858 -17.992 1.00 84.75 192 GLU A C 1
ATOM 1509 O O . GLU A 1 192 ? 12.124 -13.630 -17.421 1.00 84.75 192 GLU A O 1
ATOM 1514 N N . CYS A 1 193 ? 11.676 -12.203 -19.112 1.00 84.81 193 CYS A N 1
ATOM 1515 C CA . CYS A 1 193 ? 12.994 -12.310 -19.740 1.00 84.81 193 CYS A CA 1
ATOM 1516 C C . CYS A 1 193 ? 14.113 -11.774 -18.843 1.00 84.81 193 CYS A C 1
ATOM 1518 O O . CYS A 1 193 ? 15.163 -12.416 -18.764 1.00 84.81 193 CYS A O 1
ATOM 1520 N N . ASP A 1 194 ? 13.882 -10.642 -18.179 1.00 81.94 194 ASP A N 1
ATOM 1521 C CA . ASP A 1 194 ? 14.898 -9.968 -17.367 1.00 81.94 194 ASP A CA 1
ATOM 1522 C C . ASP A 1 194 ? 15.098 -10.636 -16.002 1.00 81.94 194 ASP A C 1
ATOM 1524 O O . ASP A 1 194 ? 16.228 -10.757 -15.522 1.00 81.94 194 ASP A O 1
ATOM 1528 N N . HIS A 1 195 ? 14.013 -11.102 -15.374 1.00 79.06 195 HIS A N 1
ATOM 1529 C CA . HIS A 1 195 ? 14.046 -11.525 -13.971 1.00 79.06 195 HIS A CA 1
ATOM 1530 C C . HIS A 1 195 ? 13.929 -13.032 -13.733 1.00 79.06 195 HIS A C 1
ATOM 1532 O O . HIS A 1 195 ? 14.277 -13.493 -12.642 1.00 79.06 195 HIS A O 1
ATOM 1538 N N . ILE A 1 196 ? 13.429 -13.810 -14.697 1.00 77.31 196 ILE A N 1
ATOM 1539 C CA . ILE A 1 196 ? 13.160 -15.242 -14.501 1.00 77.31 196 ILE A CA 1
ATOM 1540 C C . ILE A 1 196 ? 13.961 -16.079 -15.495 1.00 77.31 196 ILE A C 1
ATOM 1542 O O . ILE A 1 196 ? 14.954 -16.713 -15.134 1.00 77.31 196 ILE A O 1
ATOM 1546 N N . ALA A 1 197 ? 13.486 -16.138 -16.734 1.00 73.12 197 ALA A N 1
ATOM 1547 C CA . ALA A 1 197 ? 14.055 -16.886 -17.842 1.00 73.12 197 ALA A CA 1
ATOM 1548 C C . ALA A 1 197 ? 13.254 -16.558 -19.101 1.00 73.12 197 ALA A C 1
ATOM 1550 O O . ALA A 1 197 ? 12.053 -16.305 -19.035 1.00 73.12 197 ALA A O 1
ATOM 1551 N N . LYS A 1 198 ? 13.891 -16.671 -20.270 1.00 73.31 198 LYS A N 1
ATOM 1552 C CA . LYS A 1 198 ? 13.203 -16.466 -21.545 1.00 73.31 198 LYS A CA 1
ATOM 1553 C C . LYS A 1 198 ? 11.975 -17.392 -21.656 1.00 73.31 198 LYS A C 1
ATOM 1555 O O . LYS A 1 198 ? 12.156 -18.618 -21.646 1.00 73.31 198 LYS A O 1
ATOM 1560 N N . PRO A 1 199 ? 10.752 -16.850 -21.793 1.00 63.22 199 PRO A N 1
ATOM 1561 C CA . PRO A 1 199 ? 9.545 -17.655 -21.755 1.00 63.22 199 PRO A CA 1
ATOM 1562 C C . PRO A 1 199 ? 9.471 -18.611 -22.947 1.00 63.22 199 PRO A C 1
ATOM 1564 O O . PRO A 1 199 ? 9.611 -18.224 -24.107 1.00 63.22 199 PRO A O 1
ATOM 1567 N N . ALA A 1 200 ? 9.219 -19.892 -22.665 1.00 64.75 200 ALA A N 1
ATOM 1568 C CA . ALA A 1 200 ? 8.960 -20.902 -23.696 1.00 64.75 200 ALA A CA 1
ATOM 1569 C C . ALA A 1 200 ? 7.526 -20.818 -24.260 1.00 64.75 200 ALA A C 1
ATOM 1571 O O . ALA A 1 200 ? 7.221 -21.430 -25.286 1.00 64.75 200 ALA A O 1
ATOM 1572 N N . LYS A 1 201 ? 6.632 -20.102 -23.566 1.00 73.69 201 LYS A N 1
ATOM 1573 C CA . LYS A 1 201 ? 5.224 -19.875 -23.911 1.00 73.69 201 LYS A CA 1
ATOM 1574 C C . LYS A 1 201 ? 4.824 -18.475 -23.466 1.00 73.69 201 LYS A C 1
ATOM 1576 O O . LYS A 1 201 ? 5.396 -17.974 -22.510 1.00 73.69 201 LYS A O 1
ATOM 1581 N N . ARG A 1 202 ? 3.814 -17.899 -24.121 1.00 70.44 202 ARG A N 1
ATOM 1582 C CA . ARG A 1 202 ? 3.240 -16.608 -23.723 1.00 70.44 202 ARG A CA 1
ATOM 1583 C C . ARG A 1 202 ? 2.836 -16.616 -22.237 1.00 70.44 202 ARG A C 1
ATOM 1585 O O . ARG A 1 202 ? 2.206 -17.601 -21.828 1.00 70.44 202 ARG A O 1
ATOM 1592 N N . PRO A 1 203 ? 3.155 -15.556 -21.472 1.00 73.00 203 PRO A N 1
ATOM 1593 C CA . PRO A 1 203 ? 2.748 -15.408 -20.084 1.00 73.00 203 PRO A CA 1
ATOM 1594 C C . PRO A 1 203 ? 1.236 -15.540 -19.930 1.00 73.00 203 PRO A C 1
ATOM 1596 O O . PRO A 1 203 ? 0.456 -15.076 -20.768 1.00 73.00 203 PRO A O 1
ATOM 1599 N N . ALA A 1 204 ? 0.815 -16.179 -18.843 1.00 71.19 204 ALA A N 1
ATOM 1600 C CA . ALA A 1 204 ? -0.592 -16.251 -18.486 1.00 71.19 204 ALA A CA 1
ATOM 1601 C C . ALA A 1 204 ? -0.983 -14.971 -17.737 1.00 71.19 204 ALA A C 1
ATOM 1603 O O . ALA A 1 204 ? -0.731 -14.846 -16.540 1.00 71.19 204 ALA A O 1
ATOM 16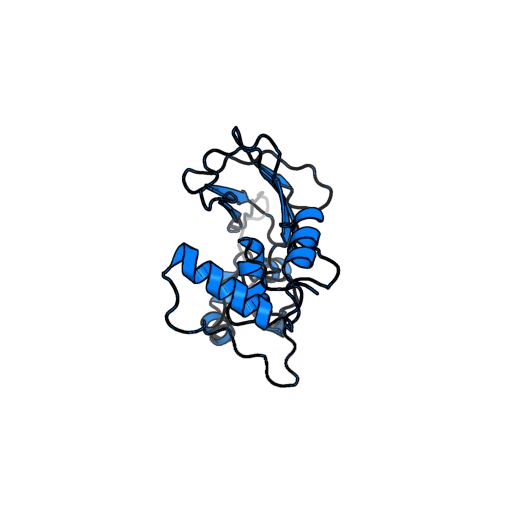04 N N . ILE A 1 205 ? -1.602 -14.025 -18.442 1.00 74.44 205 ILE A N 1
ATOM 1605 C CA . ILE A 1 205 ? -2.239 -12.863 -17.811 1.00 74.44 205 ILE A CA 1
ATOM 1606 C C . ILE A 1 205 ? -3.594 -13.256 -17.213 1.00 74.44 205 ILE A C 1
ATOM 1608 O O . ILE A 1 205 ? -4.217 -14.236 -17.640 1.00 74.44 205 ILE A O 1
ATOM 1612 N N . VAL A 1 206 ? -4.059 -12.496 -16.218 1.00 74.88 206 VAL A N 1
ATOM 1613 C CA . VAL A 1 206 ? -5.420 -12.664 -15.686 1.00 74.88 206 VAL A CA 1
ATOM 1614 C C . VAL A 1 206 ? -6.422 -12.486 -16.827 1.00 74.88 206 VAL A C 1
ATOM 1616 O O . VAL A 1 206 ? -6.319 -11.551 -17.620 1.00 74.88 206 VAL A O 1
ATOM 1619 N N . ALA A 1 207 ? -7.382 -13.409 -16.924 1.00 68.62 207 ALA A N 1
ATOM 1620 C CA . ALA A 1 207 ? -8.430 -13.327 -17.932 1.00 68.62 207 ALA A CA 1
ATOM 1621 C C . ALA A 1 207 ? -9.237 -12.035 -17.754 1.00 68.62 207 ALA A C 1
ATOM 1623 O O . ALA A 1 207 ? -9.511 -11.625 -16.625 1.00 68.62 207 ALA A O 1
ATOM 1624 N N . ALA A 1 208 ? -9.633 -11.419 -18.872 1.00 63.88 208 ALA A N 1
ATOM 1625 C CA . ALA A 1 208 ? -10.511 -10.256 -18.843 1.00 63.88 208 ALA A CA 1
ATOM 1626 C C . ALA A 1 208 ? -11.755 -10.548 -17.985 1.00 63.88 208 ALA A C 1
ATOM 1628 O O . ALA A 1 208 ? -12.285 -11.666 -18.062 1.00 63.88 208 ALA A O 1
ATOM 1629 N N . PRO A 1 209 ? -12.213 -9.579 -17.169 1.00 61.44 209 PRO A N 1
ATOM 1630 C CA . PRO A 1 209 ? -13.439 -9.746 -16.409 1.00 61.44 209 PRO A CA 1
ATOM 1631 C C . PRO A 1 209 ? -14.593 -10.128 -17.351 1.00 61.44 209 PRO A C 1
ATOM 1633 O O . PRO A 1 209 ? -14.639 -9.633 -18.483 1.00 61.44 209 PRO A O 1
ATOM 1636 N N . PRO A 1 210 ? -15.512 -11.012 -16.929 1.00 58.56 210 PRO A N 1
ATOM 1637 C CA . PRO A 1 210 ? -16.710 -11.312 -17.704 1.00 58.56 210 PRO A CA 1
ATOM 1638 C C . PRO A 1 210 ? -17.535 -10.041 -17.958 1.00 58.56 210 PRO A C 1
ATOM 1640 O O . PRO A 1 210 ? -17.494 -9.095 -17.169 1.00 58.56 210 PRO A O 1
ATOM 1643 N N . ASP A 1 211 ? -18.302 -10.030 -19.054 1.00 51.25 211 ASP A N 1
ATOM 1644 C CA . ASP A 1 211 ? -19.132 -8.886 -19.451 1.00 51.25 211 ASP A CA 1
ATOM 1645 C C . ASP A 1 211 ? -19.997 -8.390 -18.274 1.00 51.25 211 ASP A C 1
ATOM 1647 O O . ASP A 1 211 ? -20.894 -9.094 -17.805 1.00 51.25 211 ASP A O 1
ATOM 1651 N N . GLY A 1 212 ? -19.725 -7.167 -17.801 1.00 53.12 212 GLY A N 1
ATOM 1652 C CA . GLY A 1 212 ? -20.451 -6.514 -16.703 1.00 53.12 212 GLY A CA 1
ATOM 1653 C C . GLY A 1 212 ? -19.694 -6.385 -15.374 1.00 53.12 212 GLY A C 1
ATOM 1654 O O . GLY A 1 212 ? -20.196 -5.701 -14.484 1.00 53.12 212 GLY A O 1
ATOM 1655 N N . GLU A 1 213 ? -18.507 -6.980 -15.223 1.00 61.50 213 GLU A N 1
ATOM 1656 C CA . GLU A 1 213 ? -17.626 -6.727 -14.073 1.00 61.50 213 GLU A CA 1
ATOM 1657 C C . GLU A 1 213 ? -16.650 -5.583 -14.404 1.00 61.50 213 GLU A C 1
ATOM 1659 O O . GLU A 1 213 ? -15.833 -5.685 -15.321 1.00 61.50 213 GLU A O 1
ATOM 1664 N N . GLU A 1 214 ? -16.749 -4.465 -13.681 1.00 68.38 214 GLU A N 1
ATOM 1665 C CA . GLU A 1 214 ? -15.824 -3.343 -13.846 1.00 68.38 214 GLU A CA 1
ATOM 1666 C C . GLU A 1 214 ? -14.503 -3.648 -13.126 1.00 68.38 214 GLU A C 1
ATOM 1668 O O . GLU A 1 214 ? -14.480 -3.918 -11.927 1.00 68.38 214 GLU A O 1
AT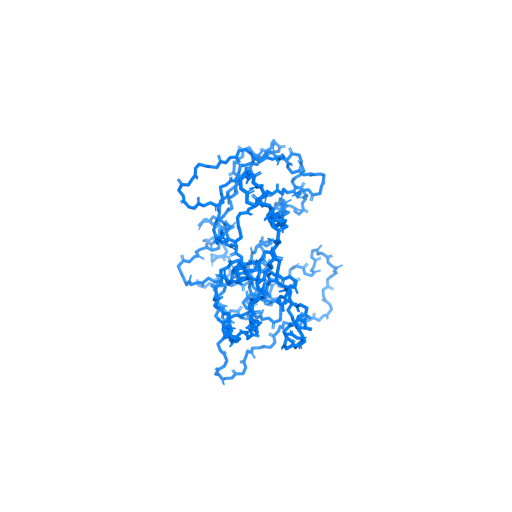OM 1673 N N . ASP A 1 215 ? -13.390 -3.589 -13.861 1.00 77.31 215 ASP A N 1
ATOM 1674 C CA . ASP A 1 215 ? -12.048 -3.480 -13.288 1.00 77.31 215 ASP A CA 1
ATOM 1675 C C . ASP A 1 215 ? -11.640 -2.002 -13.344 1.00 77.31 215 ASP A C 1
ATOM 1677 O O . ASP A 1 215 ? -11.070 -1.566 -14.354 1.00 77.31 215 ASP A O 1
ATOM 1681 N N . PRO A 1 216 ? -12.027 -1.186 -12.339 1.00 76.88 216 PRO A N 1
ATOM 1682 C CA . PRO A 1 216 ? -11.688 0.222 -12.344 1.00 76.88 216 PRO A CA 1
ATOM 1683 C C . PRO A 1 216 ? -10.169 0.335 -12.373 1.00 76.88 216 PRO A C 1
ATOM 1685 O O . PRO A 1 216 ? -9.462 -0.298 -11.585 1.00 76.88 216 PRO A O 1
ATOM 1688 N N . ALA A 1 217 ? -9.659 1.141 -13.303 1.00 68.62 217 ALA A N 1
ATOM 1689 C CA . ALA A 1 217 ? -8.240 1.439 -13.340 1.00 68.62 217 ALA A CA 1
ATOM 1690 C C . ALA A 1 217 ? -7.791 1.914 -11.950 1.00 68.62 217 ALA A C 1
ATOM 1692 O O . ALA A 1 217 ? -8.522 2.617 -11.250 1.00 68.62 217 ALA A O 1
ATOM 1693 N N . THR A 1 218 ? -6.567 1.556 -11.561 1.00 66.19 218 THR A N 1
ATOM 1694 C CA . THR A 1 218 ? -5.983 1.936 -10.262 1.00 66.19 218 THR A CA 1
ATOM 1695 C C . THR A 1 218 ? -5.981 3.449 -10.031 1.00 66.19 218 THR A C 1
ATOM 1697 O O . THR A 1 218 ? -5.894 3.907 -8.891 1.00 66.19 218 THR A O 1
ATOM 1700 N N . ASN A 1 219 ? -6.133 4.220 -11.112 1.00 51.50 219 ASN A N 1
ATOM 1701 C CA . ASN A 1 219 ? -6.255 5.661 -11.130 1.00 51.50 219 ASN A CA 1
ATOM 1702 C C . ASN A 1 219 ? -7.473 6.073 -11.958 1.00 51.50 219 ASN A C 1
ATOM 1704 O O . ASN A 1 219 ? -7.639 5.622 -13.091 1.00 51.50 219 ASN A O 1
ATOM 1708 N N . ASP A 1 220 ? -8.256 7.014 -11.434 1.00 48.50 220 ASP A N 1
ATOM 1709 C CA . ASP A 1 220 ? -9.115 7.848 -12.267 1.00 48.50 220 ASP A CA 1
ATOM 1710 C C . ASP A 1 220 ? -8.256 8.461 -13.392 1.00 48.50 220 ASP A C 1
ATOM 1712 O O . ASP A 1 220 ? -7.108 8.869 -13.167 1.00 48.50 220 ASP A O 1
ATOM 1716 N N . THR A 1 221 ? -8.788 8.470 -14.612 1.00 36.97 221 THR A N 1
ATOM 1717 C CA . THR A 1 221 ? -8.113 8.659 -15.915 1.00 36.97 221 THR A CA 1
ATOM 1718 C C . THR A 1 221 ? -7.217 9.906 -16.079 1.00 36.97 221 THR A C 1
ATOM 1720 O O . THR A 1 221 ? -6.603 10.090 -17.127 1.00 36.97 221 THR A O 1
ATOM 1723 N N . ALA A 1 222 ? -7.099 10.769 -15.069 1.00 34.56 222 ALA A N 1
ATOM 1724 C CA . ALA A 1 222 ? -6.267 11.973 -15.073 1.00 34.56 222 ALA A CA 1
ATOM 1725 C C . ALA A 1 222 ? -4.815 11.751 -14.596 1.00 34.56 222 ALA A C 1
ATOM 1727 O O . ALA A 1 222 ? -3.953 12.610 -14.795 1.00 34.56 222 ALA A O 1
ATOM 1728 N N . GLY A 1 223 ? -4.522 10.623 -13.948 1.00 37.06 223 GLY A N 1
ATOM 1729 C CA . GLY A 1 223 ? -3.223 10.383 -13.334 1.00 37.06 223 GLY A CA 1
ATOM 1730 C C . GLY A 1 223 ? -2.213 9.747 -14.279 1.00 37.06 223 GLY A C 1
ATOM 1731 O O . GLY A 1 223 ? -2.085 8.526 -14.250 1.00 37.06 223 GLY A O 1
ATOM 1732 N N . LYS A 1 224 ? -1.453 10.556 -15.034 1.00 39.19 224 LYS A N 1
ATOM 1733 C CA . LYS A 1 224 ? -0.182 10.128 -15.653 1.00 39.19 224 LYS A CA 1
ATOM 1734 C C . LYS A 1 224 ? 0.575 9.267 -14.632 1.00 39.19 224 LYS A C 1
ATOM 1736 O O . LYS A 1 224 ? 0.823 9.726 -13.519 1.00 39.19 224 LYS A O 1
ATOM 1741 N N . THR A 1 225 ? 0.845 8.005 -14.948 1.00 37.78 225 THR A N 1
ATOM 1742 C CA . THR A 1 225 ? 1.693 7.140 -14.122 1.00 37.78 225 THR A CA 1
ATOM 1743 C C . THR A 1 225 ? 3.049 7.828 -13.999 1.00 37.78 225 THR A C 1
ATOM 1745 O O . THR A 1 225 ? 3.730 8.023 -15.005 1.00 37.78 225 THR A O 1
ATOM 1748 N N . GLY A 1 226 ? 3.391 8.276 -12.789 1.00 37.97 226 GLY A N 1
ATOM 1749 C CA . GLY A 1 226 ? 4.487 9.208 -12.494 1.00 37.97 226 GLY A CA 1
ATOM 1750 C C . GLY A 1 226 ? 5.903 8.660 -12.681 1.00 37.97 226 GLY A C 1
ATOM 1751 O O . GLY A 1 226 ? 6.807 9.116 -12.001 1.00 37.97 226 GLY A O 1
ATOM 1752 N N . VAL A 1 227 ? 6.108 7.684 -13.568 1.00 37.94 227 VAL A N 1
ATOM 1753 C CA . VAL A 1 227 ? 7.413 7.035 -13.784 1.00 37.94 227 VAL A CA 1
ATOM 1754 C C . VAL A 1 227 ? 7.978 7.307 -15.180 1.00 37.94 227 VAL A C 1
ATOM 1756 O O . VAL A 1 227 ? 9.171 7.150 -15.401 1.00 37.94 227 VAL A O 1
ATOM 1759 N N . GLN A 1 228 ? 7.176 7.786 -16.137 1.00 41.62 228 GLN A N 1
ATOM 1760 C CA . GLN A 1 228 ? 7.696 8.093 -17.471 1.00 41.62 228 GLN A CA 1
ATOM 1761 C C . GLN A 1 228 ? 7.555 9.576 -17.783 1.00 41.62 228 GLN A C 1
ATOM 1763 O O . GLN A 1 228 ? 6.454 10.089 -17.993 1.00 41.62 228 GLN A O 1
ATOM 1768 N N . GLU A 1 229 ? 8.701 10.265 -17.844 1.00 39.72 229 GLU A N 1
ATOM 1769 C CA . GLU A 1 229 ? 8.791 11.596 -18.431 1.00 39.72 229 GLU A CA 1
ATOM 1770 C C . GLU A 1 229 ? 8.042 11.622 -19.772 1.00 39.72 229 GLU A C 1
ATOM 1772 O O . GLU A 1 229 ? 8.136 10.698 -20.583 1.00 39.72 229 GLU A O 1
ATOM 1777 N N . ASP A 1 230 ? 7.356 12.729 -20.054 1.00 40.28 230 ASP A N 1
ATOM 1778 C CA . ASP A 1 230 ? 6.570 12.960 -21.277 1.00 40.28 230 ASP A CA 1
ATOM 1779 C C . ASP A 1 230 ? 7.386 12.681 -22.571 1.00 40.28 230 ASP A C 1
ATOM 1781 O O . ASP A 1 230 ? 6.829 12.400 -23.632 1.00 40.28 230 ASP A O 1
ATOM 1785 N N . LYS A 1 231 ? 8.727 12.720 -22.484 1.00 40.34 231 LYS A N 1
ATOM 1786 C CA . LYS A 1 231 ? 9.675 12.330 -23.542 1.00 40.34 231 LYS A CA 1
ATOM 1787 C C . LYS A 1 231 ? 9.777 10.818 -23.768 1.00 40.34 231 LYS A C 1
ATOM 1789 O O . LYS A 1 231 ? 9.867 10.409 -24.923 1.00 40.34 231 LYS A O 1
ATOM 1794 N N . ILE A 1 232 ? 9.781 10.007 -22.712 1.00 40.59 232 ILE A N 1
ATOM 1795 C CA . ILE A 1 232 ? 9.860 8.539 -22.792 1.00 40.59 232 ILE A CA 1
ATOM 1796 C C . ILE A 1 232 ? 8.563 8.002 -23.395 1.00 40.59 232 ILE A C 1
ATOM 1798 O O . ILE A 1 232 ? 8.611 7.249 -24.366 1.00 40.59 232 ILE A O 1
ATOM 1802 N N . VAL A 1 233 ? 7.421 8.521 -22.934 1.00 43.25 233 VAL A N 1
ATOM 1803 C CA . VAL A 1 233 ? 6.097 8.240 -23.512 1.00 43.25 233 VAL A CA 1
ATOM 1804 C C . VAL A 1 233 ? 6.065 8.557 -25.011 1.00 43.25 233 VAL A C 1
ATOM 1806 O O . VAL A 1 233 ? 5.690 7.715 -25.823 1.00 43.25 233 VAL A O 1
ATOM 1809 N N . LYS A 1 234 ? 6.532 9.747 -25.415 1.00 46.22 234 LYS A N 1
ATOM 1810 C CA . LYS A 1 234 ? 6.598 10.137 -26.836 1.00 46.22 234 LYS A CA 1
ATOM 1811 C C . LYS A 1 234 ? 7.534 9.255 -27.660 1.00 46.22 234 LYS A C 1
ATOM 1813 O O . LYS A 1 234 ? 7.265 9.021 -28.835 1.00 46.22 234 LYS A O 1
ATOM 1818 N N . LYS A 1 235 ? 8.626 8.771 -27.068 1.00 41.53 235 LYS A N 1
ATOM 1819 C CA . LYS A 1 235 ? 9.589 7.902 -27.749 1.00 41.53 235 LYS A CA 1
ATOM 1820 C C . LYS A 1 235 ? 9.038 6.486 -27.926 1.00 41.53 235 LYS A C 1
ATOM 1822 O O . LYS A 1 235 ? 9.183 5.936 -29.011 1.00 41.53 235 LYS A O 1
ATOM 1827 N N . LEU A 1 236 ? 8.352 5.939 -26.924 1.00 39.72 236 LEU A N 1
ATOM 1828 C CA . LEU A 1 236 ? 7.674 4.643 -27.022 1.00 39.72 236 LEU A CA 1
ATOM 1829 C C . LEU A 1 236 ? 6.531 4.680 -28.047 1.00 39.72 236 LEU A C 1
ATOM 1831 O O . LEU A 1 236 ? 6.458 3.795 -28.895 1.00 39.72 236 LEU A O 1
ATOM 1835 N N . LEU A 1 237 ? 5.720 5.745 -28.063 1.00 43.47 237 LEU A N 1
ATOM 1836 C CA . LEU A 1 237 ? 4.685 5.951 -29.089 1.00 43.47 237 LEU A CA 1
ATOM 1837 C C . LEU A 1 237 ? 5.277 6.025 -30.508 1.00 43.47 237 LEU A C 1
ATOM 1839 O O . LEU A 1 237 ? 4.741 5.429 -31.438 1.00 43.47 237 LEU A O 1
ATOM 1843 N N . ALA A 1 238 ? 6.419 6.701 -30.673 1.00 43.19 238 ALA A N 1
ATOM 1844 C CA . ALA A 1 238 ? 7.099 6.810 -31.964 1.00 43.19 238 ALA A CA 1
ATOM 1845 C C . ALA A 1 238 ? 7.752 5.495 -32.436 1.00 43.19 238 ALA A C 1
ATOM 1847 O O . ALA A 1 238 ? 7.868 5.277 -33.640 1.00 43.19 238 ALA A O 1
ATOM 1848 N N . VAL A 1 239 ? 8.199 4.638 -31.512 1.00 37.75 239 VAL A N 1
ATOM 1849 C CA . VAL A 1 239 ? 8.864 3.360 -31.826 1.00 37.75 239 VAL A CA 1
ATOM 1850 C C . VAL A 1 239 ? 7.854 2.235 -32.065 1.00 37.75 239 VAL A C 1
ATOM 1852 O O . VAL A 1 239 ? 8.082 1.401 -32.938 1.00 37.75 239 VAL A O 1
ATOM 1855 N N . HIS A 1 240 ? 6.738 2.223 -31.332 1.00 34.66 240 HIS A N 1
ATOM 1856 C CA . HIS A 1 240 ? 5.752 1.138 -31.380 1.00 34.66 240 HIS A CA 1
ATOM 1857 C C . HIS A 1 240 ? 4.488 1.454 -32.190 1.00 34.66 240 HIS A C 1
ATOM 1859 O O . HIS A 1 240 ? 3.665 0.563 -32.366 1.00 34.66 240 HIS A O 1
ATOM 1865 N N . GLY A 1 241 ? 4.359 2.667 -32.737 1.00 36.47 241 GLY A N 1
ATOM 1866 C CA . GLY A 1 241 ? 3.362 2.999 -33.756 1.00 36.47 241 GLY A CA 1
ATOM 1867 C C . GLY A 1 241 ? 1.912 2.827 -33.299 1.00 36.47 241 GLY A C 1
ATOM 1868 O O . GLY A 1 241 ? 1.234 1.904 -33.747 1.00 36.47 241 GLY A O 1
ATOM 1869 N N . MET A 1 242 ? 1.436 3.759 -32.469 1.00 37.19 242 MET A N 1
ATOM 1870 C CA . MET A 1 242 ? 0.011 4.114 -32.391 1.00 37.19 242 MET A CA 1
ATOM 1871 C C . MET A 1 242 ? -0.208 5.499 -32.993 1.00 37.19 242 MET A C 1
ATOM 1873 O O . MET A 1 242 ? 0.572 6.415 -32.643 1.00 37.19 242 MET A O 1
#

Nearest PDB structures (foldseek):
  2ww8-assembly1_A  TM=5.174E-01  e=8.260E-01  Streptococcus pneumoniae
  8v29-assembly1_C  TM=4.041E-01  e=5.732E-01  Homo sapiens
  8pn9-assembly1_G  TM=4.863E-01  e=6.158E+00  Homo sapiens
  2ha1-assembly1_A  TM=3.400E-01  e=2.966E+00  Homo sapiens

Secondary structure (DSSP, 8-state):
--EEEE--TT--HHHHHHHTT-S-THHHHTSGGGHHHHHH-BTTB--TT-EEEEPPPPP------TTS--------PPEEEEEE-B-TTS-B-TT-EEEEE-STTSPPEEPPPP-TTSEEEEEE-TT--EEEEEEE--TT--S-EEEEEETT-PPPTTSHHHHHHHHHH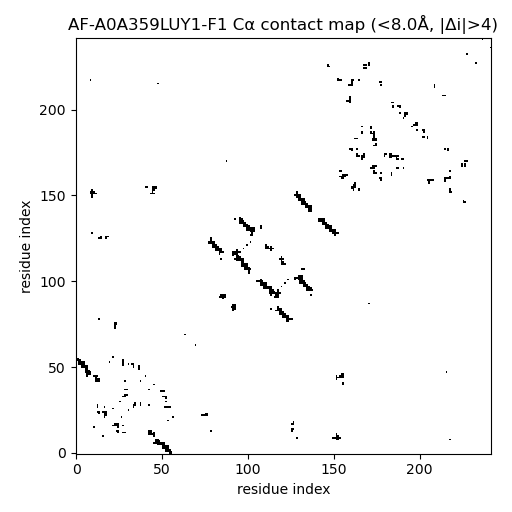TT----SSTT-HHHHHHHHHHHHHHHT---SS---PPPPPPTT-----SS-TT---TTS-HHHHHHHHHHHT-